Protein AF-A0A1V6HJQ2-F1 (afdb_monomer)

Nearest PDB structures (foldseek):
  6z46-assembly1_O  TM=2.467E-01  e=1.500E+00  Sulfolobus acidocaldarius
  3unb-assembly1_T  TM=3.647E-01  e=5.350E+00  Mus musculus
  4s36-assembly1_A  TM=2.175E-01  e=5.976E+00  Pseudomonas aeruginosa
  5le5-assembly1_S  TM=4.839E-01  e=7.879E+00  Homo sapiens

pLDDT: mean 70.23, std 21.66, range [32.53, 97.62]

Solvent-accessible surface area (backbone atoms only — not comparable to full-atom values): 11927 Å² total; per-residue (Å²): 111,68,55,59,55,39,30,73,72,65,36,66,72,29,43,55,58,55,58,74,67,57,83,79,64,100,49,46,35,36,41,38,33,29,76,38,22,37,35,37,40,26,42,58,41,72,73,49,95,64,54,62,63,31,29,41,30,40,34,74,89,69,53,72,50,74,38,51,62,50,88,58,78,72,74,60,90,94,53,96,66,71,72,65,28,46,29,52,75,58,92,52,29,39,37,23,34,33,87,96,52,80,69,46,74,41,81,42,57,44,75,57,67,57,35,41,34,42,36,41,95,91,45,79,47,78,46,48,66,89,75,55,81,73,81,80,70,74,76,78,88,66,78,84,76,79,80,84,73,88,79,84,85,79,82,88,80,84,86,86,82,94,74,93,75,92,84,80,59,70,68,53,53,58,54,46,63,59,50,56,60,57,61,59,63,67,74,70,67,80,132

Foldseek 3Di:
DVLVVCVVVLNPVSVVVVLVVDDFDQFKKKWWAAPFWIKIAGFKFDPDLPFDFRMWAATPVGDIDTHGQCPRDDDDPPDPDQPIKGWDDDQQKIWIDGPPDDIDIDGHGHHGIQKMWIGHPVGIDIDGVVVPDDPPDPPPPDDDDPDDDDDDDDDDDDDDDDDDDDDDPPVCVVVVVVVVVVVVVVVPDDD

Sequence (191 aa):
METLRRARANEPAALREVSGWLWLPPVPFRIVRTSEGVWTLSEVARGSSTAHLDACAWWNDGRTGFLCGDPGWRKPKDTDYVRPGRAWVEGTTAWAERAGREPVSMPLPGGDVIFDLSVSLEGVSLAIPAEGSPPVAPPPIGPPAPAPGPAPGRPGRKKDDRKKVAVGLGLAALLGSLLSRWLEGRKGAPK

Structure (mmCIF, N/CA/C/O backbone):
data_AF-A0A1V6HJQ2-F1
#
_entry.id   AF-A0A1V6HJQ2-F1
#
loop_
_atom_site.group_PDB
_atom_site.id
_atom_site.type_symbol
_atom_site.label_atom_id
_atom_site.label_alt_id
_atom_site.label_comp_id
_atom_site.label_asym_id
_atom_site.label_entity_id
_atom_site.label_seq_id
_atom_site.pdbx_PDB_ins_code
_atom_site.Cartn_x
_atom_site.Cartn_y
_atom_site.Cartn_z
_atom_site.occupancy
_atom_site.B_iso_or_equiv
_atom_site.auth_seq_id
_atom_site.auth_comp_id
_atom_site.auth_asym_id
_atom_site.auth_atom_id
_atom_site.pdbx_PDB_model_num
ATOM 1 N N . MET A 1 1 ? 0.348 -3.531 23.322 1.00 77.88 1 MET A N 1
ATOM 2 C CA . MET A 1 1 ? -0.572 -4.567 22.788 1.00 77.88 1 MET A CA 1
ATOM 3 C C . MET A 1 1 ? -1.997 -4.052 22.638 1.00 77.88 1 MET A C 1
ATOM 5 O O . MET A 1 1 ? -2.586 -4.285 21.592 1.00 77.88 1 MET A O 1
ATOM 9 N N . GLU A 1 2 ? -2.528 -3.316 23.618 1.00 93.00 2 GLU A N 1
ATOM 10 C CA . GLU A 1 2 ? -3.894 -2.775 23.551 1.00 93.00 2 GLU A CA 1
ATOM 11 C C . GLU A 1 2 ? -4.119 -1.795 22.383 1.00 93.00 2 GLU A C 1
ATOM 13 O O . GLU A 1 2 ? -5.074 -1.965 21.628 1.00 93.00 2 GLU A O 1
ATOM 18 N N . THR A 1 3 ? -3.190 -0.863 22.125 1.00 89.81 3 THR A N 1
ATOM 19 C CA . THR A 1 3 ? -3.256 0.026 20.946 1.00 89.81 3 THR A CA 1
ATOM 20 C C . THR A 1 3 ? -3.334 -0.760 19.631 1.00 89.81 3 THR A C 1
ATOM 22 O O . THR A 1 3 ? -4.160 -0.461 18.778 1.00 89.81 3 THR A O 1
ATOM 25 N N . LEU A 1 4 ? -2.542 -1.830 19.471 1.00 87.19 4 LEU A N 1
ATOM 26 C CA . LEU A 1 4 ? -2.586 -2.671 18.264 1.00 87.19 4 LEU A CA 1
ATOM 27 C C . LEU A 1 4 ? -3.932 -3.388 18.103 1.00 87.19 4 LEU A C 1
ATOM 29 O O . LEU A 1 4 ? -4.406 -3.558 16.982 1.00 87.19 4 LEU A O 1
ATOM 33 N N . ARG A 1 5 ? -4.558 -3.813 19.206 1.00 91.00 5 ARG A N 1
ATOM 34 C CA . ARG A 1 5 ? -5.889 -4.435 19.190 1.00 91.00 5 ARG A CA 1
ATOM 35 C C . ARG A 1 5 ? -6.956 -3.437 18.730 1.00 91.00 5 ARG A C 1
ATOM 37 O O . ARG A 1 5 ? -7.759 -3.773 17.864 1.00 91.00 5 ARG A O 1
ATOM 44 N N . ARG A 1 6 ? -6.915 -2.212 19.257 1.00 91.19 6 ARG A N 1
ATOM 45 C CA . ARG A 1 6 ? -7.798 -1.096 18.876 1.00 91.19 6 ARG A CA 1
ATOM 46 C C . ARG A 1 6 ? -7.600 -0.673 17.417 1.00 91.19 6 ARG A C 1
ATOM 48 O O . ARG A 1 6 ? -8.565 -0.564 16.668 1.00 91.19 6 ARG A O 1
ATOM 55 N N . ALA A 1 7 ? -6.350 -0.569 16.963 1.00 87.56 7 ALA A N 1
ATOM 56 C CA . ALA A 1 7 ? -6.023 -0.283 15.566 1.00 87.56 7 ALA A CA 1
ATOM 57 C C . ALA A 1 7 ? -6.527 -1.383 14.612 1.00 87.56 7 ALA A C 1
ATOM 59 O O . ALA A 1 7 ? -7.037 -1.089 13.534 1.00 87.56 7 ALA A O 1
ATOM 60 N N . ARG A 1 8 ? -6.459 -2.663 15.013 1.00 85.06 8 ARG A N 1
ATOM 61 C CA . ARG A 1 8 ? -7.046 -3.773 14.234 1.00 85.06 8 ARG A CA 1
ATOM 62 C C . ARG A 1 8 ? -8.558 -3.641 14.070 1.00 85.06 8 ARG A C 1
ATOM 64 O O . ARG A 1 8 ? -9.056 -3.995 13.002 1.00 85.06 8 ARG A O 1
ATOM 71 N N . ALA A 1 9 ? -9.238 -3.118 15.090 1.00 88.56 9 ALA A N 1
ATOM 72 C CA . ALA A 1 9 ? -10.660 -2.784 15.079 1.00 88.56 9 ALA A CA 1
ATOM 73 C C . ALA A 1 9 ? -10.974 -1.445 14.375 1.00 88.56 9 ALA A C 1
ATOM 75 O O . ALA A 1 9 ? -12.110 -0.990 14.427 1.00 88.56 9 ALA A O 1
ATOM 76 N N . ASN A 1 10 ? -9.989 -0.839 13.699 1.00 88.12 10 ASN A N 1
ATOM 77 C CA . ASN A 1 10 ? -10.095 0.426 12.967 1.00 88.12 10 ASN A CA 1
ATOM 78 C C . ASN A 1 10 ? -10.413 1.643 13.843 1.00 88.12 10 ASN A C 1
ATOM 80 O O . ASN A 1 10 ? -10.980 2.620 13.363 1.00 88.12 10 ASN A O 1
ATOM 84 N N . GLU A 1 11 ? -10.040 1.611 15.123 1.00 89.12 11 GLU A N 1
ATOM 85 C CA . GLU A 1 11 ? -10.252 2.763 15.991 1.00 89.12 11 GLU A CA 1
ATOM 86 C C . GLU A 1 11 ? -9.328 3.934 15.589 1.00 89.12 11 GLU A C 1
ATOM 88 O O . GLU A 1 11 ? -8.101 3.768 15.619 1.00 89.12 11 GLU A O 1
ATOM 93 N N . PRO A 1 12 ? -9.863 5.127 15.252 1.00 89.06 12 PRO A N 1
ATOM 94 C CA . PRO A 1 12 ? -9.067 6.192 14.636 1.00 89.06 12 PRO A CA 1
ATOM 95 C C . PRO A 1 12 ? -7.894 6.705 15.474 1.00 89.06 12 PRO A C 1
ATOM 97 O O . PRO A 1 12 ? -6.799 6.929 14.956 1.00 89.06 12 PRO A O 1
ATOM 100 N N . ALA A 1 13 ? -8.088 6.867 16.785 1.00 89.69 13 ALA A N 1
ATOM 101 C CA . ALA A 1 13 ? -7.024 7.307 17.689 1.00 89.69 13 ALA A CA 1
ATOM 102 C C . ALA A 1 13 ? -5.865 6.298 17.730 1.00 89.69 13 ALA A C 1
ATOM 104 O O . ALA A 1 13 ? -4.697 6.679 17.674 1.00 89.69 13 ALA A O 1
ATOM 105 N N . ALA A 1 14 ? -6.191 5.004 17.755 1.00 90.31 14 ALA A N 1
ATOM 106 C CA . ALA A 1 14 ? -5.193 3.947 17.744 1.00 90.31 14 ALA A CA 1
ATOM 107 C C . ALA A 1 14 ? -4.474 3.858 16.391 1.00 90.31 14 ALA A C 1
ATOM 109 O O . ALA A 1 14 ? -3.265 3.654 16.377 1.00 90.31 14 ALA A O 1
ATOM 110 N N . LEU A 1 15 ? -5.179 4.049 15.266 1.00 89.56 15 LEU A N 1
ATOM 111 C CA . LEU A 1 15 ? -4.573 4.105 13.928 1.00 89.56 15 LEU A CA 1
ATOM 112 C C . LEU A 1 15 ? -3.532 5.229 13.816 1.00 89.56 15 LEU A C 1
ATOM 114 O O . LEU A 1 15 ? -2.434 5.000 13.306 1.00 89.56 15 LEU A O 1
ATOM 118 N N . ARG A 1 16 ? -3.836 6.417 14.352 1.00 88.88 16 ARG A N 1
ATOM 119 C CA . ARG A 1 16 ? -2.874 7.529 14.419 1.00 88.88 16 ARG A CA 1
ATOM 120 C C . ARG A 1 16 ? -1.650 7.170 15.249 1.00 88.88 16 ARG A C 1
ATOM 122 O O . ARG A 1 16 ? -0.529 7.336 14.776 1.00 88.88 16 ARG A O 1
ATOM 129 N N . GLU A 1 17 ? -1.859 6.634 16.449 1.00 90.56 17 GLU A N 1
ATOM 130 C CA . GLU A 1 17 ? -0.766 6.246 17.344 1.00 90.56 17 GLU A CA 1
ATOM 131 C C . GLU A 1 17 ? 0.168 5.223 16.680 1.00 90.56 17 GLU A C 1
ATOM 133 O O . GLU A 1 17 ? 1.378 5.438 16.635 1.00 90.56 17 GLU A O 1
ATOM 138 N N . VAL A 1 18 ? -0.382 4.158 16.081 1.00 88.69 18 VAL A N 1
ATOM 139 C CA . VAL A 1 18 ? 0.436 3.116 15.436 1.00 88.69 18 VAL A CA 1
ATOM 140 C C . VAL A 1 18 ? 1.106 3.599 14.152 1.00 88.69 18 VAL A C 1
ATOM 142 O O . VAL A 1 18 ? 2.185 3.110 13.824 1.00 88.69 18 VAL A O 1
ATOM 145 N N . SER A 1 19 ? 0.517 4.563 13.433 1.00 85.25 19 SER A N 1
ATOM 146 C CA . SER A 1 19 ? 1.157 5.153 12.249 1.00 85.25 19 SER A CA 1
ATOM 147 C C . SER A 1 19 ? 2.465 5.866 12.604 1.00 85.25 19 SER A C 1
ATOM 149 O O . SER A 1 19 ? 3.437 5.767 11.859 1.00 85.25 19 SER A O 1
ATOM 151 N N . GLY A 1 20 ? 2.536 6.478 13.793 1.00 83.06 20 GLY A N 1
ATOM 152 C CA . GLY A 1 20 ? 3.754 7.093 14.323 1.00 83.06 20 GLY A CA 1
ATOM 153 C C . GLY A 1 20 ? 4.840 6.092 14.731 1.00 83.06 20 GLY A C 1
ATOM 154 O O . GLY A 1 20 ? 5.975 6.492 14.974 1.00 83.06 20 GLY A O 1
ATOM 155 N N . TRP A 1 21 ? 4.526 4.795 14.809 1.00 85.69 21 TRP A N 1
ATOM 156 C CA . TRP A 1 21 ? 5.504 3.745 15.123 1.00 85.69 21 TRP A CA 1
ATOM 157 C C . TRP A 1 21 ? 6.180 3.170 13.879 1.00 85.69 21 TRP A C 1
ATOM 159 O O . TRP A 1 21 ? 7.126 2.388 13.997 1.00 85.69 21 TRP A O 1
ATOM 169 N N . LEU A 1 22 ? 5.676 3.501 12.688 1.00 78.19 22 LEU A N 1
ATOM 170 C CA . LEU A 1 22 ? 6.207 2.970 11.445 1.00 78.19 22 LEU A CA 1
ATOM 171 C C . LEU A 1 22 ? 7.607 3.523 11.192 1.00 78.19 22 LEU A C 1
ATOM 173 O O . LEU A 1 22 ? 7.857 4.725 11.253 1.00 78.19 22 LEU A O 1
ATOM 177 N N . TRP A 1 23 ? 8.529 2.622 10.860 1.00 74.25 23 TRP A N 1
ATOM 178 C CA . TRP A 1 23 ? 9.801 3.026 10.286 1.00 74.25 23 TRP A CA 1
ATOM 179 C C . TRP A 1 23 ? 9.551 3.664 8.915 1.00 74.25 23 TRP A C 1
ATOM 181 O O . TRP A 1 23 ? 8.865 3.075 8.080 1.00 74.25 23 TRP A O 1
ATOM 191 N N . LEU A 1 24 ? 10.108 4.857 8.692 1.00 72.94 24 LEU A N 1
ATOM 192 C CA . LEU A 1 24 ? 9.887 5.633 7.474 1.00 72.94 24 LEU A CA 1
ATOM 193 C C . LEU A 1 24 ? 11.021 5.372 6.478 1.00 72.94 24 LEU A C 1
ATOM 195 O O . LEU A 1 24 ? 12.141 5.852 6.691 1.00 72.94 24 LEU A O 1
ATOM 199 N N . PRO A 1 25 ? 10.780 4.601 5.402 1.00 68.00 25 PRO A N 1
ATOM 200 C CA . PRO A 1 25 ? 11.782 4.435 4.368 1.00 68.00 25 PRO A CA 1
ATOM 201 C C . PRO A 1 25 ? 12.022 5.777 3.649 1.00 68.00 25 PRO A C 1
ATOM 203 O O . PRO A 1 25 ? 11.109 6.591 3.526 1.00 68.00 25 PRO A O 1
ATOM 206 N N . PRO A 1 26 ? 13.223 6.018 3.094 1.00 70.25 26 PRO A N 1
ATOM 207 C CA . PRO A 1 26 ? 13.544 7.243 2.350 1.00 70.25 26 PRO A CA 1
ATOM 208 C C . PRO A 1 26 ? 12.928 7.262 0.931 1.00 70.25 26 PRO A C 1
ATOM 210 O O . PRO A 1 26 ? 13.509 7.814 -0.013 1.00 70.25 26 PRO A O 1
ATOM 213 N N . VAL A 1 27 ? 11.788 6.597 0.746 1.00 74.62 27 VAL A N 1
ATOM 214 C CA . VAL A 1 27 ? 11.039 6.501 -0.510 1.00 74.62 27 VAL A CA 1
ATOM 215 C C . VAL A 1 27 ? 9.551 6.693 -0.242 1.00 74.62 27 VAL A C 1
ATOM 217 O O . VAL A 1 27 ? 9.073 6.223 0.791 1.00 74.62 27 VAL A O 1
ATOM 220 N N . PRO A 1 28 ? 8.819 7.340 -1.168 1.00 81.44 28 PRO A N 1
ATOM 221 C CA . PRO A 1 28 ? 7.373 7.406 -1.085 1.00 81.44 28 PRO A CA 1
ATOM 222 C C . PRO A 1 28 ? 6.754 6.009 -1.015 1.00 81.44 28 PRO A C 1
ATOM 224 O O . PRO A 1 28 ? 7.112 5.109 -1.789 1.00 81.44 28 PRO A O 1
ATOM 227 N N . PHE A 1 29 ? 5.840 5.834 -0.070 1.00 86.62 29 PHE A N 1
ATOM 228 C CA . PHE A 1 29 ? 5.128 4.584 0.143 1.00 86.62 29 PHE A CA 1
ATOM 229 C C . PHE A 1 29 ? 3.709 4.863 0.610 1.00 86.62 29 PHE A C 1
ATOM 231 O O . PHE A 1 29 ? 3.486 5.752 1.427 1.00 86.62 29 PHE A O 1
ATOM 238 N N . ARG A 1 30 ? 2.753 4.077 0.130 1.00 91.31 30 ARG A N 1
ATOM 239 C CA . ARG A 1 30 ? 1.344 4.197 0.489 1.00 91.31 30 ARG A CA 1
ATOM 240 C C . ARG A 1 30 ? 0.827 2.872 1.027 1.00 91.31 30 ARG A C 1
ATOM 242 O O . ARG A 1 30 ? 1.173 1.821 0.492 1.00 91.31 30 ARG A O 1
ATOM 249 N N . ILE A 1 31 ? 0.004 2.919 2.068 1.00 93.12 31 ILE A N 1
ATOM 250 C CA . ILE A 1 31 ? -0.716 1.772 2.632 1.00 93.12 31 ILE A CA 1
ATOM 251 C C . ILE A 1 31 ? -2.188 2.135 2.675 1.00 93.12 31 ILE A C 1
ATOM 253 O O . ILE A 1 31 ? -2.561 3.113 3.316 1.00 93.12 31 ILE A O 1
ATOM 257 N N . VAL A 1 32 ? -3.029 1.320 2.058 1.00 94.81 32 VAL A N 1
ATOM 258 C CA . VAL A 1 32 ? -4.476 1.523 2.091 1.00 94.81 32 VAL A CA 1
ATOM 259 C C . VAL A 1 32 ? -5.136 0.269 2.609 1.00 94.81 32 VAL A C 1
ATOM 261 O O . VAL A 1 32 ? -4.846 -0.842 2.159 1.00 94.81 32 VAL A O 1
ATOM 264 N N . ARG A 1 33 ? -6.045 0.458 3.561 1.00 94.56 33 ARG A N 1
ATOM 265 C CA . ARG A 1 33 ? -6.943 -0.590 4.029 1.00 94.56 33 ARG A CA 1
ATOM 266 C C . ARG A 1 33 ? -8.345 -0.292 3.539 1.00 94.56 33 ARG A C 1
ATOM 268 O O . ARG A 1 33 ? -8.842 0.817 3.727 1.00 94.56 33 ARG A O 1
ATOM 275 N N . THR A 1 34 ? -8.983 -1.301 2.974 1.00 95.50 34 THR A N 1
ATOM 276 C CA . THR A 1 34 ? -10.358 -1.256 2.494 1.00 95.50 34 THR A CA 1
ATOM 277 C C . THR A 1 34 ? -11.223 -2.290 3.215 1.00 95.50 34 THR A C 1
ATOM 279 O O . THR A 1 34 ? -10.728 -3.084 4.025 1.00 95.50 34 THR A O 1
ATOM 282 N N . SER A 1 35 ? -12.524 -2.304 2.923 1.00 94.31 35 SER A N 1
ATOM 283 C CA . SER A 1 35 ? -13.437 -3.356 3.383 1.00 94.31 35 SER A CA 1
ATOM 284 C C . SER A 1 35 ? -13.085 -4.749 2.839 1.00 94.31 35 SER A C 1
ATOM 286 O O . SER A 1 35 ? -13.452 -5.749 3.457 1.00 94.31 35 SER A O 1
ATOM 288 N N . GLU A 1 36 ? -12.335 -4.839 1.736 1.00 95.88 36 GLU A N 1
ATOM 289 C CA . GLU A 1 36 ? -11.968 -6.106 1.089 1.00 95.88 36 GLU A CA 1
ATOM 290 C C . GLU A 1 36 ? -10.536 -6.571 1.382 1.00 95.88 36 GLU A C 1
ATOM 292 O O . GLU A 1 36 ? -10.204 -7.730 1.118 1.00 95.88 36 GLU A O 1
ATOM 297 N N . GLY A 1 37 ? -9.675 -5.715 1.941 1.00 95.56 37 GLY A N 1
ATOM 298 C CA . GLY A 1 37 ? -8.302 -6.096 2.259 1.00 95.56 37 GLY A CA 1
ATOM 299 C C . GLY A 1 37 ? -7.373 -4.931 2.580 1.00 95.56 37 GLY A C 1
ATOM 300 O O . GLY A 1 37 ? -7.789 -3.856 3.007 1.00 95.56 37 GLY A O 1
ATOM 301 N N . VAL A 1 38 ? -6.076 -5.160 2.403 1.00 96.00 38 VAL A N 1
ATOM 302 C CA . VAL A 1 38 ? -5.025 -4.152 2.563 1.00 96.00 38 VAL A CA 1
ATOM 303 C C . VAL A 1 38 ? -4.036 -4.267 1.418 1.00 96.00 38 VAL A C 1
ATOM 305 O O . VAL A 1 38 ? -3.703 -5.367 0.974 1.00 96.00 38 VAL A O 1
ATOM 308 N N . TRP A 1 39 ? -3.544 -3.133 0.950 1.00 95.88 39 TRP A N 1
ATOM 309 C CA . TRP A 1 39 ? -2.492 -3.095 -0.046 1.00 95.88 39 TRP A CA 1
ATOM 310 C C . TRP A 1 39 ? -1.473 -2.012 0.251 1.00 95.88 39 TRP A C 1
ATOM 312 O O . TRP A 1 39 ? -1.714 -1.069 1.007 1.00 95.88 39 TRP A O 1
ATOM 322 N N . THR A 1 40 ? -0.306 -2.179 -0.354 1.00 93.62 40 THR A N 1
ATOM 323 C CA . THR A 1 40 ? 0.786 -1.226 -0.287 1.00 93.62 40 THR A CA 1
ATOM 324 C C . THR A 1 40 ? 1.325 -0.915 -1.668 1.00 93.62 40 THR A C 1
ATOM 326 O O . THR A 1 40 ? 1.395 -1.818 -2.499 1.00 93.62 40 THR A O 1
ATOM 329 N N . LEU A 1 41 ? 1.775 0.318 -1.881 1.00 91.81 41 LEU A N 1
ATOM 330 C CA . LEU A 1 41 ? 2.382 0.782 -3.125 1.00 91.81 41 LEU A CA 1
ATOM 331 C C . LEU A 1 41 ? 3.674 1.541 -2.821 1.00 91.81 41 LEU A C 1
ATOM 333 O O . LEU A 1 41 ? 3.688 2.420 -1.962 1.00 91.81 41 LEU A O 1
ATOM 337 N N . SER A 1 42 ? 4.740 1.249 -3.557 1.00 87.94 42 SER A N 1
ATOM 338 C CA . SER A 1 42 ? 5.933 2.089 -3.610 1.00 87.94 42 SER A CA 1
ATOM 339 C C . SER A 1 42 ? 6.028 2.741 -4.977 1.00 87.94 42 SER A C 1
ATOM 341 O O . SER A 1 42 ? 6.318 2.089 -5.974 1.00 87.94 42 SER A O 1
ATOM 343 N N . GLU A 1 43 ? 5.770 4.044 -5.015 1.00 82.38 43 GLU A N 1
ATOM 344 C CA . GLU A 1 43 ? 5.637 4.800 -6.266 1.00 82.38 43 GLU A CA 1
ATOM 345 C C . GLU A 1 43 ? 6.958 4.915 -7.032 1.00 82.38 43 GLU A C 1
ATOM 347 O O . GLU A 1 43 ? 6.964 5.064 -8.255 1.00 82.38 43 GLU A O 1
ATOM 352 N N . VAL A 1 44 ? 8.081 4.829 -6.312 1.00 75.44 44 VAL A N 1
ATOM 353 C CA . VAL A 1 44 ? 9.425 4.992 -6.864 1.00 75.44 44 VAL A CA 1
ATOM 354 C C . VAL A 1 44 ? 10.259 3.750 -6.590 1.00 75.44 44 VAL A C 1
ATOM 356 O O . VAL A 1 44 ? 10.745 3.532 -5.477 1.00 75.44 44 VAL A O 1
ATOM 359 N N . ALA A 1 45 ? 10.537 2.991 -7.645 1.00 63.81 45 ALA A N 1
ATOM 360 C CA . ALA A 1 45 ? 11.500 1.909 -7.577 1.00 63.81 45 ALA A CA 1
ATOM 361 C C . ALA A 1 45 ? 12.922 2.473 -7.673 1.00 63.81 45 ALA A C 1
ATOM 363 O O . ALA A 1 45 ? 13.406 2.833 -8.752 1.00 63.81 45 ALA A O 1
ATOM 364 N N . ARG A 1 46 ? 13.627 2.545 -6.538 1.00 57.59 46 ARG A N 1
ATOM 365 C CA . ARG A 1 46 ? 15.073 2.799 -6.551 1.00 57.59 46 ARG A CA 1
ATOM 366 C C . ARG A 1 46 ? 15.761 1.528 -7.037 1.00 57.59 46 ARG A C 1
ATOM 368 O O . ARG A 1 46 ? 15.611 0.492 -6.398 1.00 57.59 46 ARG A O 1
ATOM 375 N N . GLY A 1 47 ? 16.493 1.622 -8.151 1.00 49.84 47 GLY A N 1
ATOM 376 C CA . GLY A 1 47 ? 17.259 0.531 -8.766 1.00 49.84 47 GLY A CA 1
ATOM 377 C C . GLY A 1 47 ? 18.291 -0.079 -7.813 1.00 49.84 47 GLY A C 1
ATOM 378 O O . GLY A 1 47 ? 19.476 0.241 -7.866 1.00 49.84 47 GLY A O 1
ATOM 379 N N . SER A 1 48 ? 17.817 -0.932 -6.911 1.00 51.25 48 SER A N 1
ATOM 380 C CA . SER A 1 48 ? 18.595 -1.750 -5.993 1.00 51.25 48 SER A CA 1
ATOM 381 C C . SER A 1 48 ? 18.723 -3.151 -6.577 1.00 51.25 48 SER A C 1
ATOM 383 O O . SER A 1 48 ? 17.807 -3.655 -7.219 1.00 51.25 48 SER A O 1
ATOM 385 N N . SER A 1 49 ? 19.849 -3.812 -6.314 1.00 48.84 49 SER A N 1
ATOM 386 C CA . SER A 1 49 ? 20.085 -5.212 -6.690 1.00 48.84 49 SER A CA 1
ATOM 387 C C . SER A 1 49 ? 19.137 -6.205 -6.002 1.00 48.84 49 SER A C 1
ATOM 389 O O . SER A 1 49 ? 19.081 -7.370 -6.392 1.00 48.84 49 SER A O 1
ATOM 391 N N . THR A 1 50 ? 18.395 -5.758 -4.990 1.00 52.44 50 THR A N 1
ATOM 392 C CA . THR A 1 50 ? 17.237 -6.454 -4.428 1.00 52.44 50 THR A CA 1
ATOM 393 C C . THR A 1 50 ? 15.978 -5.832 -5.024 1.00 52.44 50 THR A C 1
ATOM 395 O O . THR A 1 50 ? 15.665 -4.685 -4.697 1.00 52.44 50 THR A O 1
ATOM 398 N N . ALA A 1 51 ? 15.282 -6.568 -5.892 1.00 54.84 51 ALA A N 1
ATOM 399 C CA . ALA A 1 51 ? 14.023 -6.133 -6.490 1.00 54.84 51 ALA A CA 1
ATOM 400 C C . ALA A 1 51 ? 13.073 -5.598 -5.404 1.00 54.84 51 ALA A C 1
ATOM 402 O O . ALA A 1 51 ? 12.727 -6.312 -4.462 1.00 54.84 51 ALA A O 1
ATOM 403 N N . HIS A 1 52 ? 12.703 -4.323 -5.508 1.00 65.81 52 HIS A N 1
ATOM 404 C CA . HIS A 1 52 ? 11.665 -3.744 -4.667 1.00 65.81 52 HIS A CA 1
ATOM 405 C C . HIS A 1 52 ? 10.307 -4.188 -5.226 1.00 65.81 52 HIS A C 1
ATOM 407 O O . HIS A 1 52 ? 10.092 -4.106 -6.436 1.00 65.81 52 HIS A O 1
ATOM 413 N N . LEU A 1 53 ? 9.396 -4.663 -4.372 1.00 79.44 53 LEU A N 1
ATOM 414 C CA . LEU A 1 53 ? 8.016 -4.915 -4.793 1.00 79.44 53 LEU A CA 1
ATOM 415 C C . LEU A 1 53 ? 7.322 -3.563 -4.985 1.00 79.44 53 LEU A C 1
ATOM 417 O O . LEU A 1 53 ? 7.295 -2.744 -4.069 1.00 79.44 53 LEU A O 1
ATOM 421 N N . ASP A 1 54 ? 6.813 -3.309 -6.186 1.00 87.00 54 ASP A N 1
ATOM 422 C CA . ASP A 1 54 ? 6.118 -2.066 -6.527 1.00 87.00 54 ASP A CA 1
ATOM 423 C C . ASP A 1 54 ? 4.760 -1.997 -5.815 1.00 87.00 54 ASP A C 1
ATOM 425 O O . ASP A 1 54 ? 4.375 -0.943 -5.314 1.00 87.00 54 ASP A O 1
ATOM 429 N N . ALA A 1 55 ? 4.067 -3.136 -5.702 1.00 90.56 55 ALA A N 1
ATOM 430 C CA . ALA A 1 55 ? 2.862 -3.260 -4.892 1.00 90.56 55 ALA A CA 1
ATOM 431 C C . ALA A 1 55 ? 2.752 -4.632 -4.217 1.00 90.56 55 ALA A C 1
ATOM 433 O O . ALA A 1 55 ? 3.217 -5.640 -4.750 1.00 90.56 55 ALA A O 1
ATOM 434 N N . CYS A 1 56 ? 2.076 -4.671 -3.073 1.00 93.31 56 CYS A N 1
ATOM 435 C CA . CYS A 1 56 ? 1.661 -5.897 -2.393 1.00 93.31 56 CYS A CA 1
ATOM 436 C C . CYS A 1 56 ? 0.196 -5.773 -1.993 1.00 93.31 56 CYS A C 1
ATOM 438 O O . CYS A 1 56 ? -0.254 -4.686 -1.636 1.00 93.31 56 CYS A O 1
ATOM 440 N N . ALA A 1 57 ? -0.535 -6.880 -2.016 1.00 96.62 57 ALA A N 1
ATOM 441 C CA . ALA A 1 57 ? -1.942 -6.915 -1.659 1.00 96.62 57 ALA A CA 1
ATOM 442 C C . ALA A 1 57 ? -2.292 -8.184 -0.877 1.00 96.62 57 ALA A C 1
ATOM 444 O O . ALA A 1 57 ? -1.794 -9.274 -1.170 1.00 96.62 57 ALA A O 1
ATOM 445 N N . TRP A 1 58 ? -3.183 -8.024 0.098 1.00 97.62 58 TRP A N 1
ATOM 446 C CA . TRP A 1 58 ? -3.747 -9.087 0.921 1.00 97.62 58 TRP A CA 1
ATOM 447 C C . TRP A 1 58 ? -5.260 -8.888 1.001 1.00 97.62 58 TRP A C 1
ATOM 449 O O . TRP A 1 58 ? -5.725 -7.875 1.524 1.00 97.62 58 TRP A O 1
ATOM 459 N N . TRP A 1 59 ? -6.021 -9.848 0.486 1.00 97.06 59 TRP A N 1
ATOM 460 C CA . TRP A 1 59 ? -7.482 -9.839 0.522 1.00 97.06 59 TRP A CA 1
ATOM 461 C C . TRP A 1 59 ? -7.991 -10.550 1.775 1.00 97.06 59 TRP A C 1
ATOM 463 O O . TRP A 1 59 ? -7.360 -11.477 2.290 1.00 97.06 59 TRP A O 1
ATOM 473 N N . ASN A 1 60 ? -9.174 -10.157 2.240 1.00 92.69 60 ASN A N 1
ATOM 474 C CA . ASN A 1 60 ? -9.827 -10.778 3.394 1.00 92.69 60 ASN A CA 1
ATOM 475 C C . ASN A 1 60 ? -10.219 -12.245 3.141 1.00 92.69 60 ASN A C 1
ATOM 477 O O . ASN A 1 60 ? -10.340 -13.015 4.091 1.00 92.69 60 ASN A O 1
ATOM 481 N N . ASP A 1 61 ? -10.369 -12.643 1.874 1.00 92.75 61 ASP A N 1
ATOM 482 C CA . ASP A 1 61 ? -10.613 -14.032 1.460 1.00 92.75 61 ASP A CA 1
ATOM 483 C C . ASP A 1 61 ? -9.351 -14.922 1.497 1.00 92.75 61 ASP A C 1
ATOM 485 O O . ASP A 1 61 ? -9.421 -16.118 1.215 1.00 92.75 61 ASP A O 1
ATOM 489 N N . GLY A 1 62 ? -8.197 -14.357 1.865 1.00 92.19 62 GLY A N 1
ATOM 490 C CA . GLY A 1 62 ? -6.925 -15.065 1.979 1.00 92.19 62 GLY A CA 1
ATOM 491 C C . GLY A 1 62 ? -6.062 -15.044 0.718 1.00 92.19 62 GLY A C 1
ATOM 492 O O . GLY A 1 62 ? -4.937 -15.550 0.765 1.00 92.19 62 GLY A O 1
ATOM 493 N N . ARG A 1 63 ? -6.521 -14.451 -0.394 1.00 95.25 63 ARG A N 1
ATOM 494 C CA . ARG A 1 63 ? -5.656 -14.212 -1.558 1.00 95.25 63 ARG A CA 1
ATOM 495 C C . ARG A 1 63 ? -4.544 -13.227 -1.211 1.00 95.25 63 ARG A C 1
ATOM 497 O O . ARG A 1 63 ? -4.710 -12.314 -0.400 1.00 95.25 63 ARG A O 1
ATOM 504 N N . THR A 1 64 ? -3.407 -13.398 -1.873 1.00 96.62 64 THR A N 1
ATOM 505 C CA . THR A 1 64 ? -2.276 -12.473 -1.815 1.00 96.62 64 THR A CA 1
ATOM 506 C C . THR A 1 64 ? -1.745 -12.217 -3.214 1.00 96.62 64 THR A C 1
ATOM 508 O O . THR A 1 64 ? -1.891 -13.043 -4.115 1.00 96.62 64 THR A O 1
ATOM 511 N N . GLY A 1 65 ? -1.146 -11.049 -3.400 1.00 92.38 65 GLY A N 1
ATOM 512 C CA . GLY A 1 65 ? -0.610 -10.620 -4.680 1.00 92.38 65 GLY A CA 1
ATOM 513 C C . GLY A 1 65 ? 0.603 -9.731 -4.479 1.00 92.38 65 GLY A C 1
ATOM 514 O O . GLY A 1 65 ? 0.707 -9.013 -3.482 1.00 92.38 65 GLY A O 1
ATOM 515 N N . PHE A 1 66 ? 1.525 -9.791 -5.429 1.00 91.31 66 PHE A N 1
ATOM 516 C CA . PHE A 1 66 ? 2.648 -8.875 -5.508 1.00 91.31 66 PHE A CA 1
ATOM 517 C C . PHE A 1 66 ? 2.844 -8.430 -6.954 1.00 91.31 66 PHE A C 1
ATOM 519 O O . PHE A 1 66 ? 2.690 -9.214 -7.891 1.00 91.31 66 PHE A O 1
ATOM 526 N N . LEU A 1 67 ? 3.210 -7.166 -7.119 1.00 87.56 67 LEU A N 1
ATOM 527 C CA . LEU A 1 67 ? 3.554 -6.563 -8.393 1.00 87.56 67 LEU A CA 1
ATOM 528 C C . LEU A 1 67 ? 5.021 -6.164 -8.353 1.00 87.56 67 LEU A C 1
ATOM 530 O O . LEU A 1 67 ? 5.479 -5.513 -7.412 1.00 87.56 67 LEU A O 1
ATOM 534 N N . CYS A 1 68 ? 5.755 -6.556 -9.386 1.00 83.81 68 CYS A N 1
ATOM 535 C CA . CYS A 1 68 ? 7.136 -6.157 -9.565 1.00 83.81 68 CYS A CA 1
ATOM 536 C C . CYS A 1 68 ? 7.403 -5.919 -11.052 1.00 83.81 68 CYS A C 1
ATOM 538 O O . CYS A 1 68 ? 7.453 -6.859 -11.844 1.00 83.81 68 CYS A O 1
ATOM 540 N N . GLY A 1 69 ? 7.581 -4.656 -11.427 1.00 76.25 69 GLY A N 1
ATOM 541 C CA . GLY A 1 69 ? 7.999 -4.246 -12.762 1.00 76.25 69 GLY A CA 1
ATOM 542 C C . GLY A 1 69 ? 9.450 -4.628 -13.070 1.00 76.25 69 GLY A C 1
ATOM 543 O O . GLY A 1 69 ? 9.830 -4.683 -14.238 1.00 76.25 69 GLY A O 1
ATOM 544 N N . ASP A 1 70 ? 10.260 -4.933 -12.046 1.00 72.31 70 ASP A N 1
ATOM 545 C CA . ASP A 1 70 ? 11.643 -5.408 -12.186 1.00 72.31 70 ASP A CA 1
ATOM 546 C C . ASP A 1 70 ? 11.885 -6.710 -11.399 1.00 72.31 70 ASP A C 1
ATOM 548 O O . ASP A 1 70 ? 12.374 -6.662 -10.269 1.00 72.31 70 ASP A O 1
ATOM 552 N N . PRO A 1 71 ? 11.583 -7.891 -11.972 1.00 59.66 71 PRO A N 1
ATOM 553 C CA . PRO A 1 71 ? 11.678 -9.180 -11.282 1.00 59.66 71 PRO A CA 1
ATOM 554 C C . PRO A 1 71 ? 13.126 -9.667 -11.036 1.00 59.66 71 PRO A C 1
ATOM 556 O O . PRO A 1 71 ? 13.386 -10.869 -11.019 1.00 59.66 71 PRO A O 1
ATOM 559 N N . GLY A 1 72 ? 14.088 -8.760 -10.841 1.00 54.38 72 GLY A N 1
ATOM 560 C CA . GLY A 1 72 ? 15.462 -9.092 -10.461 1.00 54.38 72 GLY A CA 1
ATOM 561 C C . GLY A 1 72 ? 16.398 -9.308 -11.645 1.00 54.38 72 GLY A C 1
ATOM 562 O O . GLY A 1 72 ? 17.264 -10.189 -11.600 1.00 54.38 72 GLY A O 1
ATOM 563 N N . TRP A 1 73 ? 16.257 -8.517 -12.712 1.00 50.31 73 TRP A N 1
ATOM 564 C CA . TRP A 1 73 ? 17.190 -8.613 -13.832 1.00 50.31 73 TRP A CA 1
ATOM 565 C C . TRP A 1 73 ? 18.547 -8.015 -13.451 1.00 50.31 73 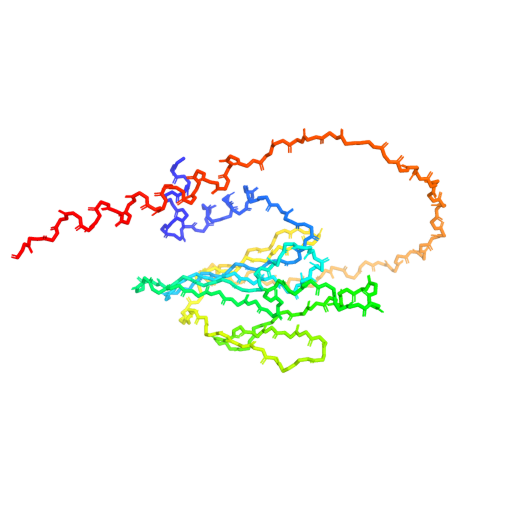TRP A C 1
ATOM 567 O O . TRP A 1 73 ? 18.683 -6.848 -13.088 1.00 50.31 73 TRP A O 1
ATOM 577 N N . ARG A 1 74 ? 19.591 -8.844 -13.552 1.00 53.53 74 ARG A N 1
ATOM 578 C CA . ARG A 1 74 ? 20.979 -8.373 -13.519 1.00 53.53 74 ARG A CA 1
ATOM 579 C C . ARG A 1 74 ? 21.209 -7.461 -14.723 1.00 53.53 74 ARG A C 1
ATOM 581 O O . ARG A 1 74 ? 20.678 -7.737 -15.797 1.00 53.53 74 ARG A O 1
ATOM 588 N N . LYS A 1 75 ? 22.014 -6.407 -14.529 1.00 52.62 75 LYS A N 1
ATOM 589 C CA . LYS A 1 75 ? 22.445 -5.467 -15.578 1.00 52.62 75 LYS A CA 1
ATOM 590 C C . LYS A 1 75 ? 22.656 -6.198 -16.918 1.00 52.62 75 LYS A C 1
ATOM 592 O O . LYS A 1 75 ? 23.479 -7.118 -16.956 1.00 52.62 75 LYS A O 1
ATOM 597 N N . PRO A 1 76 ? 21.980 -5.798 -18.009 1.00 51.47 76 PRO A N 1
ATOM 598 C CA . PRO A 1 76 ? 22.463 -6.098 -19.350 1.00 51.47 76 PRO A CA 1
ATOM 599 C C . PRO A 1 76 ? 23.926 -5.646 -19.455 1.00 51.47 76 PRO A C 1
ATOM 601 O O . PRO A 1 76 ? 24.269 -4.587 -18.915 1.00 51.47 76 PRO A O 1
ATOM 604 N N . LYS A 1 77 ? 24.791 -6.439 -20.109 1.00 47.47 77 LYS A N 1
ATOM 605 C CA . LYS A 1 77 ? 26.169 -6.011 -20.418 1.00 47.47 77 LYS A CA 1
ATOM 606 C C . LYS A 1 77 ? 26.111 -4.591 -21.004 1.00 47.47 77 LYS A C 1
ATOM 608 O O . LYS A 1 77 ? 25.265 -4.317 -21.848 1.00 47.47 77 LYS A O 1
ATOM 613 N N . ASP A 1 78 ? 26.960 -3.706 -20.488 1.00 54.12 78 ASP A N 1
ATOM 614 C CA . ASP A 1 78 ? 27.167 -2.337 -20.987 1.00 54.12 78 ASP A CA 1
ATOM 615 C C . ASP A 1 78 ? 26.068 -1.299 -20.675 1.00 54.12 78 ASP A C 1
ATOM 617 O O . ASP A 1 78 ? 26.008 -0.242 -21.301 1.00 54.12 78 ASP A O 1
ATOM 621 N N . THR A 1 79 ? 25.234 -1.529 -19.651 1.00 53.44 79 THR A N 1
ATOM 622 C CA . THR A 1 79 ? 24.359 -0.477 -19.090 1.00 53.44 79 THR A CA 1
ATOM 623 C C . THR A 1 79 ? 24.698 -0.181 -17.629 1.00 53.44 79 THR A C 1
ATOM 625 O O . THR A 1 79 ? 24.539 -1.010 -16.729 1.00 53.44 79 THR A O 1
ATOM 628 N N . ASP A 1 80 ? 25.177 1.036 -17.362 1.00 48.25 80 ASP A N 1
ATOM 629 C CA . ASP A 1 80 ? 25.603 1.434 -16.016 1.00 48.25 80 ASP A CA 1
ATOM 630 C C . ASP A 1 80 ? 24.450 1.725 -15.053 1.00 48.25 80 ASP A C 1
ATOM 632 O O . ASP A 1 80 ? 24.663 1.787 -13.838 1.00 48.25 80 ASP A O 1
ATOM 636 N N . TYR A 1 81 ? 23.226 1.820 -15.571 1.00 48.69 81 TYR A N 1
ATOM 637 C CA . TYR A 1 81 ? 22.092 2.379 -14.856 1.00 48.69 81 TYR A CA 1
ATOM 638 C C . TYR A 1 81 ? 20.813 1.570 -15.100 1.00 48.69 81 TYR A C 1
ATOM 640 O O . TYR A 1 81 ? 20.306 1.515 -16.219 1.00 48.69 81 TYR A O 1
ATOM 648 N N . VAL A 1 82 ? 20.263 0.976 -14.037 1.00 52.84 82 VAL A N 1
ATOM 649 C CA . VAL A 1 82 ? 18.862 0.536 -14.032 1.00 52.84 82 VAL A CA 1
ATOM 650 C C . VAL A 1 82 ? 18.026 1.806 -13.911 1.00 52.84 82 VAL A C 1
ATOM 652 O O . VAL A 1 82 ? 18.082 2.479 -12.880 1.00 52.84 82 VAL A O 1
ATOM 655 N N . ARG A 1 83 ? 17.314 2.186 -14.981 1.00 56.94 83 ARG A N 1
ATOM 656 C CA . ARG A 1 83 ? 16.455 3.377 -14.947 1.00 56.94 83 ARG A CA 1
ATOM 657 C C . ARG A 1 83 ? 15.373 3.193 -13.875 1.00 56.94 83 ARG A C 1
ATOM 659 O O . ARG A 1 83 ? 14.762 2.123 -13.849 1.00 56.94 83 ARG A O 1
ATOM 666 N N . PRO A 1 84 ? 15.134 4.201 -13.012 1.00 57.81 84 PRO A N 1
ATOM 667 C CA . PRO A 1 84 ? 14.086 4.151 -12.011 1.00 57.81 84 PRO A CA 1
ATOM 668 C C . PRO A 1 84 ? 12.764 3.812 -12.675 1.00 57.81 84 PRO A C 1
ATOM 670 O O . PRO A 1 84 ? 12.428 4.343 -13.734 1.00 57.81 84 PRO A O 1
ATOM 673 N N . GLY A 1 85 ? 12.048 2.897 -12.051 1.00 72.75 85 GLY A N 1
ATOM 674 C CA . GLY A 1 85 ? 10.699 2.577 -12.445 1.00 72.75 85 GLY A CA 1
ATOM 675 C C . GLY A 1 85 ? 9.670 3.321 -11.621 1.00 72.75 85 GLY A C 1
ATOM 676 O O . GLY A 1 85 ? 9.983 3.843 -10.547 1.00 72.75 85 GLY A O 1
ATOM 677 N N . ARG A 1 86 ? 8.442 3.332 -12.129 1.00 83.31 86 ARG A N 1
ATOM 678 C CA . ARG A 1 86 ? 7.290 3.975 -11.504 1.00 83.31 86 ARG A CA 1
ATOM 679 C C . ARG A 1 86 ? 6.203 2.940 -11.243 1.00 83.31 86 ARG A C 1
ATOM 681 O O . ARG A 1 86 ? 5.993 2.050 -12.069 1.00 83.31 86 ARG A O 1
ATOM 688 N N . ALA A 1 87 ? 5.492 3.110 -10.134 1.00 89.00 87 ALA A N 1
ATOM 689 C CA . ALA A 1 87 ? 4.245 2.416 -9.856 1.00 89.00 87 ALA A CA 1
ATOM 690 C C . ALA A 1 87 ? 3.135 3.423 -9.546 1.00 89.00 87 ALA A C 1
ATOM 692 O O . ALA A 1 87 ? 3.392 4.477 -8.967 1.00 89.00 87 ALA A O 1
ATOM 693 N N . TRP A 1 88 ? 1.909 3.122 -9.958 1.00 92.50 88 TRP A N 1
ATOM 694 C CA . TRP A 1 88 ? 0.743 3.968 -9.704 1.00 92.50 88 TRP A CA 1
ATOM 695 C C . TRP A 1 88 ? -0.513 3.120 -9.543 1.00 92.50 88 TRP A C 1
ATOM 697 O O . TRP A 1 88 ? -0.510 1.917 -9.800 1.00 92.50 88 TRP A O 1
ATOM 707 N N . VAL A 1 89 ? -1.590 3.759 -9.099 1.00 93.94 89 VAL A N 1
ATOM 708 C CA . VAL A 1 89 ? -2.907 3.137 -8.962 1.00 93.94 89 VAL A CA 1
ATOM 709 C C . VAL A 1 89 ? -3.876 3.832 -9.903 1.00 93.94 89 VAL A C 1
ATOM 711 O O . VAL A 1 89 ? -3.923 5.059 -9.955 1.00 93.94 89 VAL A O 1
ATOM 714 N N . GLU A 1 90 ? -4.651 3.037 -10.630 1.00 94.50 90 GLU A N 1
ATOM 715 C CA . GLU A 1 90 ? -5.769 3.485 -11.451 1.00 94.50 90 GLU A CA 1
ATOM 716 C C . GLU A 1 90 ? -7.003 2.658 -11.077 1.00 94.50 90 GLU A C 1
ATOM 718 O O . GLU A 1 90 ? -7.042 1.439 -11.267 1.00 94.50 90 GLU A O 1
ATOM 723 N N . GLY A 1 91 ? -7.994 3.311 -10.465 1.00 92.31 91 GLY A N 1
ATOM 724 C CA . GLY A 1 91 ? -9.132 2.623 -9.856 1.00 92.31 91 GLY A CA 1
ATOM 725 C C . GLY A 1 91 ? -8.67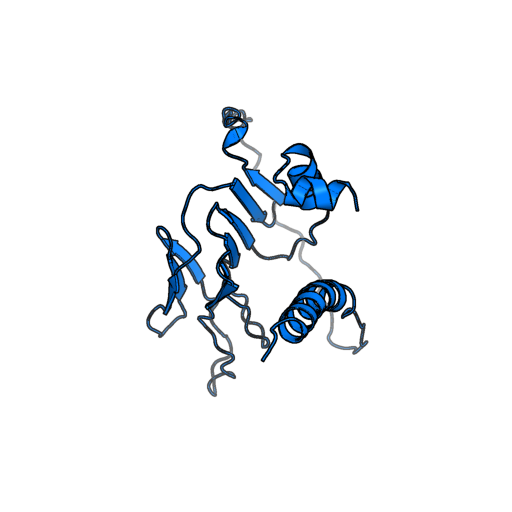6 1.598 -8.813 1.00 92.31 91 GLY A C 1
ATOM 726 O O . GLY A 1 91 ? -7.958 1.930 -7.873 1.00 92.31 91 GLY A O 1
ATOM 727 N N . THR A 1 92 ? -9.072 0.339 -8.995 1.00 93.56 92 THR A N 1
ATOM 728 C CA . THR A 1 92 ? -8.683 -0.798 -8.143 1.00 93.56 92 THR A CA 1
ATOM 729 C C . THR A 1 92 ? -7.530 -1.609 -8.736 1.00 93.56 92 THR A C 1
ATOM 731 O O . THR A 1 92 ? -7.415 -2.805 -8.474 1.00 93.56 92 THR A O 1
ATOM 734 N N . THR A 1 93 ? -6.693 -0.997 -9.574 1.00 96.81 93 THR A N 1
ATOM 735 C CA . THR A 1 93 ? -5.585 -1.677 -10.254 1.00 96.81 93 THR A CA 1
ATOM 736 C C . THR A 1 93 ? -4.273 -0.971 -9.953 1.00 96.81 93 THR A C 1
ATOM 738 O O . THR A 1 93 ? -4.148 0.237 -10.151 1.00 96.81 93 THR A O 1
ATOM 741 N N . ALA A 1 94 ? -3.282 -1.728 -9.486 1.00 94.56 94 ALA A N 1
ATOM 742 C CA . ALA A 1 94 ? -1.901 -1.275 -9.430 1.00 94.56 94 ALA A CA 1
ATOM 743 C C . ALA A 1 94 ? -1.231 -1.515 -10.779 1.00 94.56 94 ALA A C 1
ATOM 745 O O . ALA A 1 94 ? -1.371 -2.588 -11.368 1.00 94.56 94 ALA A O 1
ATOM 746 N N . TRP A 1 95 ? -0.451 -0.539 -11.214 1.00 93.56 95 TRP A N 1
ATOM 747 C CA . TRP A 1 95 ? 0.361 -0.585 -12.417 1.00 93.56 95 TRP A CA 1
ATOM 748 C C . TRP A 1 95 ? 1.819 -0.334 -12.062 1.00 93.56 95 TRP A C 1
ATOM 750 O O . TRP A 1 95 ? 2.122 0.458 -11.168 1.00 93.56 95 TRP A O 1
ATOM 760 N N . ALA A 1 96 ? 2.723 -0.994 -12.775 1.00 89.00 96 ALA A N 1
ATOM 761 C CA . ALA A 1 96 ? 4.151 -0.754 -12.683 1.00 89.00 96 ALA A CA 1
ATOM 762 C C . ALA A 1 96 ? 4.759 -0.730 -14.083 1.00 89.00 96 ALA A C 1
ATOM 764 O O . ALA A 1 96 ? 4.533 -1.633 -14.891 1.00 89.00 96 ALA A O 1
ATOM 765 N N . GLU A 1 97 ? 5.570 0.290 -14.351 1.00 85.50 97 GLU A N 1
ATOM 766 C CA . GLU A 1 97 ? 6.294 0.434 -15.609 1.00 85.50 97 GLU A CA 1
ATOM 767 C C . GLU A 1 97 ? 7.803 0.493 -15.383 1.00 85.50 97 GLU A C 1
ATOM 769 O O . GLU A 1 97 ? 8.311 0.923 -14.334 1.00 85.50 97 GLU A O 1
ATOM 774 N N . ARG A 1 98 ? 8.524 0.047 -16.411 1.00 78.38 98 ARG A N 1
ATOM 775 C CA . ARG A 1 98 ? 9.976 0.147 -16.541 1.00 78.38 98 ARG A CA 1
ATOM 776 C C . ARG A 1 98 ? 10.307 0.529 -17.976 1.00 78.38 98 ARG A C 1
ATOM 778 O O . ARG A 1 98 ? 9.633 0.109 -18.912 1.00 78.38 98 ARG A O 1
ATOM 785 N N . ALA A 1 99 ? 11.372 1.306 -18.153 1.00 74.38 99 ALA A N 1
ATOM 786 C CA . ALA A 1 99 ? 11.802 1.737 -19.477 1.00 74.38 99 ALA A CA 1
ATOM 787 C C . ALA A 1 99 ? 12.090 0.534 -20.394 1.00 74.38 99 ALA A C 1
ATOM 789 O O . ALA A 1 99 ? 12.831 -0.374 -20.018 1.00 74.38 99 ALA A O 1
ATOM 790 N N . GLY A 1 100 ? 11.530 0.559 -21.606 1.00 73.56 100 GLY A N 1
ATOM 791 C CA . GLY A 1 100 ? 11.719 -0.499 -22.602 1.00 73.56 100 GLY A CA 1
ATOM 792 C C . GLY A 1 100 ? 10.886 -1.759 -22.358 1.00 73.56 100 GLY A C 1
ATOM 793 O O . GLY A 1 100 ? 11.229 -2.811 -22.894 1.00 73.56 100 GLY A O 1
ATOM 794 N N . ARG A 1 101 ? 9.828 -1.680 -21.540 1.00 75.19 101 ARG A N 1
ATOM 795 C CA . ARG A 1 101 ? 8.885 -2.779 -21.313 1.00 75.19 101 ARG A CA 1
ATOM 796 C C . ARG A 1 101 ? 7.448 -2.290 -21.309 1.00 75.19 101 ARG A C 1
ATOM 798 O O . ARG A 1 101 ? 7.177 -1.153 -20.935 1.00 75.19 101 ARG A O 1
ATOM 805 N N . GLU A 1 102 ? 6.558 -3.208 -21.659 1.00 84.62 102 GLU A N 1
ATOM 806 C CA . GLU A 1 102 ? 5.131 -3.029 -21.436 1.00 84.62 102 GLU A CA 1
ATOM 807 C C . GLU A 1 102 ? 4.838 -2.934 -19.931 1.00 84.62 102 GLU A C 1
ATOM 809 O O . GLU A 1 102 ? 5.423 -3.697 -19.146 1.00 84.62 102 GLU A O 1
ATOM 814 N N . PRO A 1 103 ? 3.955 -2.013 -19.512 1.00 89.06 103 PRO A N 1
ATOM 815 C CA . PRO A 1 103 ? 3.474 -1.959 -18.143 1.00 89.06 103 PRO A CA 1
ATOM 816 C C . PRO A 1 103 ? 2.827 -3.279 -17.721 1.00 89.06 103 PRO A C 1
ATOM 818 O O . PRO A 1 103 ? 2.112 -3.927 -18.485 1.00 89.06 103 PRO A O 1
ATOM 821 N N . VAL A 1 104 ? 3.054 -3.657 -16.469 1.00 89.25 104 VAL A N 1
ATOM 822 C CA . VAL A 1 104 ? 2.401 -4.804 -15.831 1.00 89.25 104 VAL A CA 1
ATOM 823 C C . VAL A 1 104 ? 1.422 -4.312 -14.780 1.00 89.25 104 VAL A C 1
ATOM 825 O O . VAL A 1 104 ? 1.625 -3.254 -14.179 1.00 89.25 104 VAL A O 1
ATOM 828 N N . SER A 1 105 ? 0.368 -5.084 -14.539 1.00 94.81 105 SER A N 1
ATOM 829 C CA . SER A 1 105 ? -0.680 -4.709 -13.599 1.00 94.81 105 SER A CA 1
ATOM 830 C C . SER A 1 105 ? -1.114 -5.855 -12.701 1.00 94.81 105 SER A C 1
ATOM 832 O O . SER A 1 105 ? -0.883 -7.034 -12.978 1.00 94.81 105 SER A O 1
ATOM 834 N N . MET A 1 106 ? -1.731 -5.484 -11.586 1.00 95.69 106 MET A N 1
ATOM 835 C CA . MET A 1 106 ? -2.321 -6.405 -10.629 1.00 95.69 106 MET A CA 1
ATOM 836 C C . MET A 1 106 ? -3.565 -5.760 -10.009 1.00 95.69 106 MET A C 1
ATOM 838 O O . MET A 1 106 ? -3.518 -4.576 -9.661 1.00 95.69 106 MET A O 1
ATOM 842 N N . PRO A 1 107 ? -4.667 -6.507 -9.821 1.00 97.25 107 PRO A N 1
ATOM 843 C CA . PRO A 1 107 ? -5.805 -5.996 -9.071 1.00 97.25 107 PRO A CA 1
ATOM 844 C C . PRO A 1 107 ? -5.414 -5.724 -7.613 1.00 97.25 107 PRO A C 1
ATOM 846 O O . PRO A 1 107 ? -4.579 -6.418 -7.033 1.00 97.25 107 PRO A O 1
ATOM 849 N N . LEU A 1 108 ? -6.059 -4.736 -7.008 1.00 97.19 108 LEU A N 1
ATOM 850 C CA . LEU A 1 108 ? -5.973 -4.415 -5.589 1.00 97.19 108 LEU A CA 1
ATOM 851 C C . LEU A 1 108 ? -7.307 -4.740 -4.896 1.00 97.19 108 LEU A C 1
ATOM 853 O O . LEU A 1 108 ? -8.346 -4.757 -5.558 1.00 97.19 108 LEU A O 1
ATOM 857 N N . PRO A 1 109 ? -7.306 -4.993 -3.574 1.00 96.25 109 PRO A N 1
ATOM 858 C CA . PRO A 1 109 ? -8.527 -5.059 -2.780 1.00 96.25 109 PRO A CA 1
ATOM 859 C C . PRO A 1 109 ? -9.352 -3.782 -2.968 1.00 96.25 109 PRO A C 1
ATOM 861 O O . PRO A 1 109 ? -8.846 -2.681 -2.730 1.00 96.25 109 PRO A O 1
ATOM 864 N N . GLY A 1 110 ? -10.592 -3.936 -3.433 1.00 92.06 110 GLY A N 1
ATOM 865 C CA . GLY A 1 110 ? -11.520 -2.837 -3.669 1.00 92.06 110 GLY A CA 1
ATOM 866 C C . GLY A 1 110 ? -12.319 -2.501 -2.414 1.00 92.06 110 GLY A C 1
ATOM 867 O O . GLY A 1 110 ? -11.869 -2.742 -1.293 1.00 92.06 110 GLY A O 1
ATOM 868 N N . GLY A 1 111 ? -13.516 -1.953 -2.607 1.00 92.81 111 GLY A N 1
ATOM 869 C CA . GLY A 1 111 ? -14.434 -1.609 -1.524 1.00 92.81 111 GLY A CA 1
ATOM 870 C C . GLY A 1 111 ? -14.129 -0.278 -0.835 1.00 92.81 111 GLY A C 1
ATOM 871 O O . GLY A 1 111 ? -13.300 0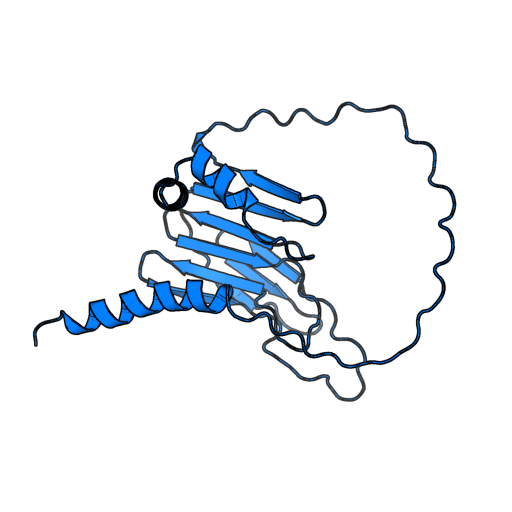.514 -1.289 1.00 92.81 111 GLY A O 1
ATOM 872 N N . ASP A 1 112 ? -14.831 -0.029 0.270 1.00 94.44 112 ASP A N 1
ATOM 873 C CA . ASP A 1 112 ? -14.766 1.240 0.991 1.00 94.44 112 ASP A CA 1
ATOM 874 C C . ASP A 1 112 ? -13.410 1.415 1.670 1.00 94.44 112 ASP A C 1
ATOM 876 O O . ASP A 1 112 ? -12.925 0.518 2.367 1.00 94.44 112 ASP A O 1
ATOM 880 N N . VAL A 1 113 ? -12.800 2.588 1.495 1.00 94.50 113 VAL A N 1
ATOM 881 C CA . VAL A 1 113 ? -11.537 2.928 2.154 1.00 94.50 113 VAL A CA 1
ATOM 882 C C . VAL A 1 113 ? -11.783 3.123 3.650 1.00 94.50 113 VAL A C 1
ATOM 884 O O . VAL A 1 113 ? -12.583 3.954 4.068 1.00 94.50 113 VAL A O 1
ATOM 887 N N . ILE A 1 114 ? -11.053 2.366 4.465 1.00 92.88 114 ILE A N 1
ATOM 888 C CA . ILE A 1 114 ? -11.059 2.464 5.928 1.00 92.88 114 ILE A CA 1
ATOM 889 C C . ILE A 1 114 ? -9.991 3.460 6.378 1.00 92.88 114 ILE A C 1
ATOM 891 O O . ILE A 1 114 ? -10.253 4.321 7.216 1.00 92.88 114 ILE A O 1
ATOM 895 N N . PHE A 1 115 ? -8.785 3.347 5.818 1.00 93.38 115 PHE A N 1
ATOM 896 C CA . PHE A 1 115 ? -7.744 4.355 5.96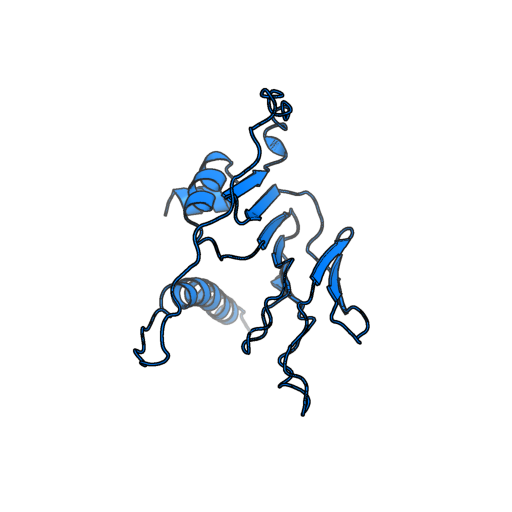7 1.00 93.38 115 PHE A CA 1
ATOM 897 C C . PHE A 1 115 ? -6.803 4.367 4.765 1.00 93.38 115 PHE A C 1
ATOM 899 O O . PHE A 1 115 ? -6.605 3.347 4.099 1.00 93.38 115 PHE A O 1
ATOM 906 N N . ASP A 1 116 ? -6.175 5.517 4.559 1.00 94.75 116 ASP A N 1
ATOM 907 C CA . ASP A 1 116 ? -5.144 5.749 3.557 1.00 94.75 116 ASP A CA 1
ATOM 908 C C . ASP A 1 116 ? -3.953 6.449 4.210 1.00 94.75 116 ASP A C 1
ATOM 910 O O . ASP A 1 116 ? -4.069 7.555 4.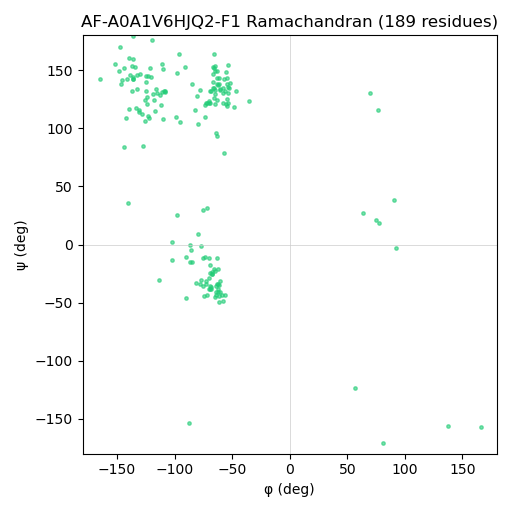738 1.00 94.75 116 ASP A O 1
ATOM 914 N N . LEU A 1 117 ? -2.818 5.764 4.227 1.00 92.44 117 LEU A N 1
ATOM 915 C CA . LEU A 1 117 ? -1.580 6.227 4.821 1.00 92.44 117 LEU A CA 1
ATOM 916 C C . LEU A 1 117 ? -0.567 6.490 3.711 1.00 92.44 117 LEU A C 1
ATOM 918 O O . LEU A 1 117 ? -0.160 5.565 3.013 1.00 92.44 117 LEU A O 1
ATOM 922 N N . SER A 1 118 ? -0.096 7.725 3.613 1.00 91.38 118 SER A N 1
ATOM 923 C CA . SER A 1 118 ? 0.989 8.122 2.720 1.00 91.38 118 SER A CA 1
ATOM 924 C C . SER A 1 118 ? 2.235 8.477 3.525 1.00 91.38 118 SER A C 1
ATOM 926 O O . SER A 1 118 ? 2.184 9.250 4.479 1.00 91.38 118 SER A O 1
ATOM 928 N N . VAL A 1 119 ? 3.369 7.918 3.127 1.00 85.69 119 VAL A N 1
ATOM 929 C CA . VAL A 1 119 ? 4.696 8.202 3.670 1.00 85.69 119 VAL A CA 1
ATOM 930 C C . VAL A 1 119 ? 5.500 8.896 2.584 1.00 85.69 119 VAL A C 1
ATOM 932 O O . VAL A 1 119 ? 5.591 8.401 1.463 1.00 85.69 119 VAL A O 1
ATOM 935 N N . SER A 1 120 ? 6.092 10.035 2.918 1.00 82.81 120 SER A N 1
ATOM 936 C CA . SER A 1 120 ? 6.947 10.818 2.028 1.00 82.81 120 SER A CA 1
ATOM 937 C C . SER A 1 120 ? 8.199 11.298 2.768 1.00 82.81 120 SER A C 1
ATOM 939 O O . SER A 1 120 ? 8.371 11.048 3.961 1.00 82.81 120 SER A O 1
ATOM 941 N N . LEU A 1 121 ? 9.074 12.022 2.064 1.00 75.19 121 LEU A N 1
ATOM 942 C CA . LEU A 1 121 ? 10.225 12.683 2.689 1.00 75.19 121 LEU A CA 1
ATOM 943 C C . LEU A 1 121 ? 9.817 13.799 3.666 1.00 75.19 121 LEU A C 1
ATOM 945 O O . LEU A 1 121 ? 10.608 14.152 4.535 1.00 75.19 121 LEU A O 1
ATOM 949 N N . GLU A 1 122 ? 8.604 14.338 3.530 1.00 79.75 122 GLU A N 1
ATOM 950 C CA . GLU A 1 122 ? 8.066 15.406 4.382 1.00 79.75 122 GLU A CA 1
ATOM 951 C C . GLU A 1 122 ? 7.400 14.856 5.652 1.00 79.75 122 GLU A C 1
ATOM 953 O O . GLU A 1 122 ? 7.188 15.595 6.611 1.00 79.75 122 GLU A O 1
ATOM 958 N N . GLY A 1 123 ? 7.108 13.550 5.689 1.00 79.69 123 GLY A N 1
ATOM 959 C CA . GLY A 1 123 ? 6.526 12.878 6.844 1.00 79.69 123 GLY A CA 1
ATOM 960 C C . GLY A 1 123 ? 5.418 11.894 6.482 1.00 79.69 123 GLY A C 1
ATOM 961 O O . GLY A 1 123 ? 5.360 11.357 5.373 1.00 79.69 123 GLY A O 1
ATOM 962 N N . VAL A 1 124 ? 4.546 11.645 7.458 1.00 85.38 124 VAL A N 1
ATOM 963 C CA . VAL A 1 124 ? 3.428 10.699 7.373 1.00 85.38 124 VAL A CA 1
ATOM 964 C C . VAL A 1 124 ? 2.112 11.464 7.323 1.00 85.38 124 VAL A C 1
ATOM 966 O O . VAL A 1 124 ? 1.869 12.333 8.158 1.00 85.38 124 VAL A O 1
ATOM 969 N N . SER A 1 125 ? 1.247 11.103 6.381 1.00 89.50 125 SER A N 1
ATOM 970 C CA . SER A 1 125 ? -0.131 11.577 6.280 1.00 89.50 125 SER A CA 1
ATOM 971 C C . SER A 1 125 ? -1.083 10.392 6.405 1.00 89.50 125 SER A C 1
ATOM 973 O O . SER A 1 125 ? -0.901 9.385 5.726 1.00 89.50 125 SER A O 1
ATOM 975 N N . LEU A 1 126 ? -2.083 10.499 7.280 1.00 91.12 126 LEU A N 1
ATOM 976 C CA . LEU A 1 126 ? -3.106 9.477 7.497 1.00 91.12 126 LEU A CA 1
ATOM 977 C C . LEU A 1 126 ? -4.490 10.094 7.287 1.00 91.12 126 LEU A C 1
ATOM 979 O O . LEU A 1 126 ? -4.870 11.017 8.007 1.00 91.12 126 LEU A O 1
ATOM 983 N N . ALA A 1 127 ? -5.253 9.545 6.347 1.00 92.62 127 ALA A N 1
ATOM 984 C CA . ALA A 1 127 ? -6.647 9.889 6.105 1.00 92.62 127 ALA A CA 1
ATOM 985 C C . ALA A 1 127 ? -7.573 8.752 6.566 1.00 92.62 127 ALA A C 1
ATOM 987 O O . ALA A 1 127 ? -7.364 7.589 6.219 1.00 92.62 127 ALA A O 1
ATOM 988 N N . ILE A 1 128 ? -8.610 9.097 7.335 1.00 91.25 128 ILE A N 1
ATOM 989 C CA . ILE A 1 128 ? -9.645 8.176 7.828 1.00 91.25 128 ILE A CA 1
ATOM 990 C C . ILE A 1 128 ? -11.007 8.748 7.399 1.00 91.25 128 ILE A C 1
ATOM 992 O O . ILE A 1 128 ? -11.437 9.753 7.966 1.00 91.25 128 ILE A O 1
ATOM 996 N N . PRO A 1 129 ? -11.699 8.162 6.401 1.00 85.19 129 PRO A N 1
ATOM 997 C CA . PRO A 1 129 ? -12.887 8.782 5.797 1.00 85.19 129 PRO A CA 1
ATOM 998 C C . PRO A 1 129 ? -14.057 9.040 6.760 1.00 85.19 129 PRO A C 1
ATOM 1000 O O . PRO A 1 129 ? -14.784 10.016 6.594 1.00 85.19 129 PRO A O 1
ATOM 1003 N N . ALA A 1 130 ? -14.224 8.205 7.790 1.00 72.81 130 ALA A N 1
ATOM 1004 C CA . ALA A 1 130 ? -15.337 8.296 8.739 1.00 72.81 130 ALA A CA 1
ATOM 1005 C C . ALA A 1 130 ? -15.243 9.468 9.738 1.00 72.81 130 ALA A C 1
ATOM 1007 O O . ALA A 1 130 ? -16.216 9.744 10.434 1.00 72.81 130 ALA A O 1
ATOM 1008 N N . GLU A 1 131 ? -14.107 10.165 9.830 1.00 66.31 131 GLU A N 1
ATOM 1009 C CA . GLU A 1 131 ? -13.945 11.288 10.769 1.00 66.31 131 GLU A CA 1
ATOM 1010 C C . GLU A 1 131 ? -14.410 12.637 10.211 1.00 66.31 131 GLU A C 1
ATOM 1012 O O . GLU A 1 131 ? -14.365 13.642 10.918 1.00 66.31 131 GLU A O 1
ATOM 1017 N N . GLY A 1 132 ? -14.891 12.664 8.965 1.00 49.25 132 GLY A N 1
ATOM 1018 C CA . GLY A 1 132 ? -15.065 13.906 8.228 1.00 49.25 132 GLY A CA 1
ATOM 1019 C C . GLY A 1 132 ? -13.697 14.486 7.880 1.00 49.25 132 GLY A C 1
ATOM 1020 O O . GLY A 1 132 ? -12.796 14.587 8.711 1.00 49.25 132 GLY A O 1
ATOM 1021 N N . SER A 1 133 ? -13.495 14.853 6.620 1.00 42.06 133 SER A N 1
ATOM 1022 C CA . SER A 1 133 ? -12.296 15.599 6.251 1.00 42.06 133 SER A CA 1
ATOM 1023 C C . SER A 1 133 ? -12.261 16.895 7.074 1.00 42.06 133 SER A C 1
ATOM 1025 O O . SER A 1 133 ? -13.205 17.682 6.956 1.00 42.06 133 SER A O 1
ATOM 1027 N N . PRO A 1 134 ? -11.222 17.183 7.885 1.00 44.62 134 PRO A N 1
ATOM 1028 C CA . PRO A 1 134 ? -11.008 18.565 8.276 1.00 44.62 134 PRO A CA 1
ATOM 1029 C C . PRO A 1 134 ? -10.824 19.357 6.973 1.00 44.62 134 PRO A C 1
ATOM 1031 O O . PRO A 1 134 ? -10.131 18.868 6.071 1.00 44.62 134 PRO A O 1
ATOM 1034 N N . PRO A 1 135 ? -11.461 20.531 6.807 1.00 40.66 135 PRO A N 1
ATOM 1035 C CA . PRO A 1 135 ? -11.217 21.348 5.633 1.00 40.66 135 PRO A CA 1
ATOM 1036 C C . PRO A 1 135 ? -9.713 21.610 5.567 1.00 40.66 135 PRO A C 1
ATOM 1038 O O . PRO A 1 135 ? -9.126 22.143 6.510 1.00 40.66 135 PRO A O 1
ATOM 1041 N N . VAL A 1 136 ? -9.081 21.190 4.470 1.00 44.94 136 VAL A N 1
ATOM 1042 C CA . VAL A 1 136 ? -7.711 21.591 4.161 1.00 44.94 136 VAL A CA 1
ATOM 1043 C C . VAL A 1 136 ? -7.773 23.096 3.940 1.00 44.94 136 VAL A C 1
ATOM 1045 O O . VAL A 1 136 ? -8.151 23.562 2.867 1.00 44.94 136 VAL A O 1
ATOM 1048 N N . ALA A 1 137 ? -7.473 23.869 4.982 1.00 43.22 137 ALA A N 1
ATOM 1049 C CA . ALA A 1 137 ? -7.181 25.275 4.801 1.00 43.22 137 ALA A CA 1
ATOM 1050 C C . ALA A 1 137 ? -5.916 25.340 3.930 1.00 43.22 137 ALA A C 1
ATOM 1052 O O . ALA A 1 137 ? -4.914 24.709 4.288 1.00 43.22 137 ALA A O 1
ATOM 1053 N N . PRO A 1 138 ? -5.938 26.039 2.780 1.00 41.69 138 PRO A N 1
ATOM 1054 C CA . PRO A 1 138 ? -4.711 26.290 2.044 1.00 41.69 138 PRO A CA 1
ATOM 1055 C C . PRO A 1 138 ? -3.711 26.965 2.997 1.00 41.69 138 PRO A C 1
ATOM 1057 O O . PRO A 1 138 ? -4.131 27.752 3.855 1.00 41.69 138 PRO A O 1
ATOM 1060 N N . PRO A 1 139 ? -2.407 26.653 2.897 1.00 46.62 139 PRO A N 1
ATOM 1061 C CA . PRO A 1 139 ? -1.415 27.314 3.730 1.00 46.62 139 PRO A CA 1
ATOM 1062 C C . PRO A 1 139 ? -1.557 28.832 3.540 1.00 46.62 139 PRO A C 1
ATOM 1064 O O . PRO A 1 139 ? -1.782 29.276 2.408 1.00 46.62 139 PRO A O 1
ATOM 1067 N N . PRO A 1 140 ? -1.469 29.645 4.610 1.00 46.25 140 PRO A N 1
ATOM 1068 C CA . PRO A 1 140 ? -1.471 31.089 4.452 1.00 46.25 140 PRO A CA 1
ATOM 1069 C C . PRO A 1 140 ? -0.365 31.459 3.464 1.00 46.25 140 PRO A C 1
ATOM 1071 O O . PRO A 1 140 ? 0.767 30.987 3.593 1.00 46.25 140 PRO A O 1
ATOM 1074 N N . ILE A 1 141 ? -0.707 32.270 2.460 1.00 43.38 141 ILE A N 1
ATOM 1075 C CA . ILE A 1 141 ? 0.266 32.837 1.528 1.00 43.38 141 ILE A CA 1
ATOM 1076 C C . ILE A 1 141 ? 1.185 33.726 2.367 1.00 43.38 141 ILE A C 1
ATOM 1078 O O . ILE A 1 141 ? 0.867 34.876 2.668 1.00 43.38 141 ILE A O 1
ATOM 1082 N N . GLY A 1 142 ? 2.295 33.151 2.822 1.00 43.47 142 GLY A N 1
ATOM 1083 C CA . GLY A 1 142 ? 3.380 33.900 3.426 1.00 43.47 142 GLY A CA 1
ATOM 1084 C C . GLY A 1 142 ? 4.006 34.825 2.379 1.00 43.47 142 GLY A C 1
ATOM 1085 O O . GLY A 1 142 ? 3.933 34.536 1.179 1.00 43.47 142 GLY A O 1
ATOM 1086 N N . PRO A 1 143 ? 4.615 35.944 2.800 1.00 51.62 143 PRO A N 1
ATOM 1087 C CA . PRO A 1 143 ? 5.353 36.805 1.886 1.00 51.62 143 PRO A CA 1
ATOM 1088 C C . PRO A 1 143 ? 6.433 35.993 1.148 1.00 51.62 143 PRO A C 1
ATOM 1090 O O . PRO A 1 143 ? 6.953 35.023 1.708 1.00 51.62 143 PRO A O 1
ATOM 1093 N N . PRO A 1 144 ? 6.767 36.358 -0.103 1.00 42.53 144 PRO A N 1
ATOM 1094 C CA . PRO A 1 144 ? 7.705 35.600 -0.920 1.00 42.53 144 PRO A CA 1
ATOM 1095 C C . PRO A 1 144 ? 9.027 35.409 -0.173 1.00 42.53 144 PRO A C 1
ATOM 1097 O O . PRO A 1 144 ? 9.641 36.371 0.290 1.00 42.53 144 PRO A O 1
ATOM 1100 N N . ALA A 1 145 ? 9.446 34.150 -0.043 1.00 47.66 145 ALA A N 1
ATOM 1101 C CA . ALA A 1 145 ? 10.723 33.820 0.564 1.00 47.66 145 ALA A CA 1
ATOM 1102 C C . ALA A 1 145 ? 11.867 34.425 -0.275 1.00 47.66 145 ALA A C 1
ATOM 1104 O O . ALA A 1 145 ? 11.820 34.354 -1.509 1.00 47.66 145 ALA A O 1
ATOM 1105 N N . PRO A 1 146 ? 12.899 35.013 0.354 1.00 47.69 146 PRO A N 1
ATOM 1106 C CA . PRO A 1 146 ? 14.082 35.464 -0.365 1.00 47.69 146 PRO A CA 1
ATOM 1107 C C . PRO A 1 146 ? 14.776 34.275 -1.041 1.00 47.69 146 PRO A C 1
ATOM 1109 O O . PRO A 1 146 ? 14.807 33.166 -0.505 1.00 47.69 146 PRO A O 1
ATOM 1112 N N . ALA A 1 147 ? 15.318 34.517 -2.237 1.00 41.09 147 ALA A N 1
ATOM 1113 C CA . ALA A 1 147 ? 15.963 33.497 -3.054 1.00 41.09 147 ALA A CA 1
ATOM 1114 C C . ALA A 1 147 ? 17.070 32.758 -2.272 1.00 41.09 147 ALA A C 1
ATOM 1116 O O . ALA A 1 147 ? 17.877 33.409 -1.599 1.00 41.09 147 ALA A O 1
ATOM 1117 N N . PRO A 1 148 ? 17.149 31.417 -2.357 1.00 43.22 148 PRO A N 1
ATOM 1118 C CA . PRO A 1 148 ? 18.210 30.673 -1.697 1.00 43.22 148 PRO A CA 1
ATOM 1119 C C . PRO A 1 148 ? 19.565 31.016 -2.330 1.00 43.22 148 PRO A C 1
ATOM 1121 O O . PRO A 1 148 ? 19.750 30.913 -3.543 1.00 43.22 148 PRO A O 1
ATOM 1124 N N . GLY A 1 149 ? 20.516 31.431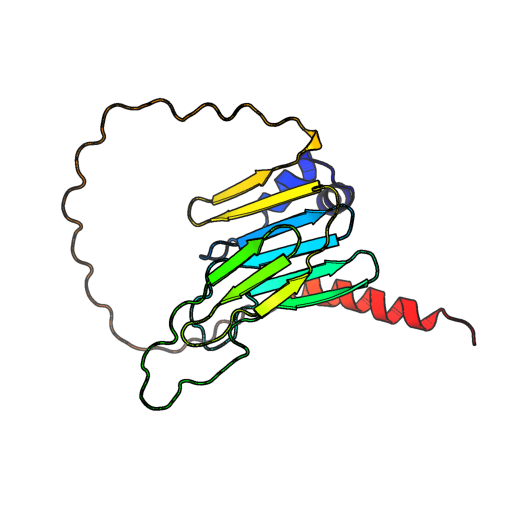 -1.491 1.00 39.84 149 GLY A N 1
ATOM 1125 C CA . GLY A 1 149 ? 21.913 31.606 -1.881 1.00 39.84 149 GLY A CA 1
ATOM 1126 C C . GLY A 1 149 ? 22.583 30.274 -2.257 1.00 39.84 149 GLY A C 1
ATOM 1127 O O . GLY A 1 149 ? 22.062 29.201 -1.938 1.00 39.84 149 GLY A O 1
ATOM 1128 N N . PRO A 1 150 ? 23.743 30.311 -2.937 1.00 41.19 150 PRO A N 1
ATOM 1129 C CA . PRO A 1 150 ? 24.418 29.106 -3.402 1.00 41.19 150 PRO A CA 1
ATOM 1130 C C . PRO A 1 150 ? 24.889 28.240 -2.225 1.00 41.19 150 PRO A C 1
ATOM 1132 O O . PRO A 1 150 ? 25.489 28.727 -1.266 1.00 41.19 150 PRO A O 1
ATOM 1135 N N . ALA A 1 151 ? 24.614 26.937 -2.308 1.00 41.50 151 ALA A N 1
ATOM 1136 C CA . ALA A 1 151 ? 24.978 25.965 -1.284 1.00 41.50 151 ALA A CA 1
ATOM 1137 C C . ALA A 1 151 ? 26.513 25.787 -1.177 1.00 41.50 151 ALA A C 1
ATOM 1139 O O . ALA A 1 151 ? 27.186 25.706 -2.209 1.00 41.50 151 ALA A O 1
ATOM 1140 N N . PRO A 1 152 ? 27.088 25.654 0.036 1.00 36.53 152 PRO A N 1
ATOM 1141 C CA . PRO A 1 152 ? 28.507 25.348 0.210 1.00 36.53 152 PRO A CA 1
ATOM 1142 C C . PRO A 1 152 ? 28.858 23.947 -0.313 1.00 36.53 152 PRO A C 1
ATOM 1144 O O . PRO A 1 152 ? 28.166 22.967 -0.029 1.00 36.53 152 PRO A O 1
ATOM 1147 N N . GLY A 1 153 ? 29.963 23.847 -1.058 1.00 35.38 153 GLY A N 1
ATOM 1148 C CA . GLY A 1 153 ? 30.461 22.601 -1.641 1.00 35.38 153 GLY A CA 1
ATOM 1149 C C . GLY A 1 153 ? 30.798 21.534 -0.593 1.00 35.38 153 GLY A C 1
ATOM 1150 O O . GLY A 1 153 ? 31.468 21.796 0.405 1.00 35.38 153 GLY A O 1
ATOM 1151 N N . ARG A 1 154 ? 30.347 20.298 -0.831 1.00 33.38 154 ARG A N 1
ATOM 1152 C CA . ARG A 1 154 ? 30.623 19.144 0.035 1.00 33.38 154 ARG A CA 1
ATOM 1153 C C . ARG A 1 154 ? 32.025 18.581 -0.259 1.00 33.38 154 ARG A C 1
ATOM 1155 O O . ARG A 1 154 ? 32.287 18.245 -1.414 1.00 33.38 154 ARG A O 1
ATOM 1162 N N . PRO A 1 155 ? 32.905 18.392 0.743 1.00 33.59 155 PRO A N 1
ATOM 1163 C CA . PRO A 1 155 ? 34.170 17.697 0.536 1.00 33.59 155 PRO A CA 1
ATOM 1164 C C . PRO A 1 155 ? 33.916 16.223 0.201 1.00 33.59 155 PRO A C 1
ATOM 1166 O O . PRO A 1 155 ? 33.107 15.553 0.853 1.00 33.59 155 PRO A O 1
ATOM 1169 N N . GLY A 1 156 ? 34.618 15.715 -0.813 1.00 40.56 156 GLY A N 1
ATOM 1170 C CA . GLY A 1 156 ? 34.572 14.310 -1.210 1.00 40.56 156 GLY A CA 1
ATOM 1171 C C . GLY A 1 156 ? 35.054 13.391 -0.087 1.00 40.56 156 GLY A C 1
ATOM 1172 O O . GLY A 1 156 ? 36.047 13.678 0.581 1.00 40.56 156 GLY A O 1
ATOM 1173 N N . ARG A 1 157 ? 34.362 12.264 0.123 1.00 34.59 157 ARG A N 1
ATOM 1174 C CA . ARG A 1 157 ? 34.773 11.253 1.105 1.00 34.59 157 ARG A CA 1
ATOM 1175 C C . ARG A 1 157 ? 35.084 9.923 0.424 1.00 34.59 157 ARG A C 1
ATOM 1177 O O . ARG A 1 157 ? 34.265 9.381 -0.312 1.00 34.59 157 ARG A O 1
ATOM 1184 N N . LYS A 1 158 ? 36.312 9.469 0.691 1.00 32.81 158 LYS A N 1
ATOM 1185 C CA . LYS A 1 158 ? 36.987 8.255 0.221 1.00 32.81 158 LYS A CA 1
ATOM 1186 C C . LYS A 1 158 ? 36.205 6.963 0.477 1.00 32.81 158 LYS A C 1
ATOM 1188 O O . LYS A 1 158 ? 35.424 6.853 1.419 1.00 32.81 158 LYS A O 1
ATOM 1193 N N . LYS A 1 159 ? 36.525 6.003 -0.387 1.00 36.22 159 LYS A N 1
ATOM 1194 C CA . LYS A 1 159 ? 36.130 4.597 -0.414 1.00 36.22 159 LYS A CA 1
ATOM 1195 C C . LYS A 1 159 ? 36.704 3.802 0.775 1.00 36.22 159 LYS A C 1
ATOM 1197 O O . LYS A 1 159 ? 37.795 4.114 1.241 1.00 36.22 159 LYS A O 1
ATOM 1202 N N . ASP A 1 160 ? 35.953 2.754 1.121 1.00 42.97 160 ASP A N 1
ATOM 1203 C CA . ASP A 1 160 ? 36.240 1.588 1.973 1.00 42.97 160 ASP A CA 1
ATOM 1204 C C . ASP A 1 160 ? 36.238 1.793 3.504 1.00 42.97 160 ASP A C 1
ATOM 1206 O O . ASP A 1 160 ? 37.061 2.502 4.064 1.00 42.97 160 ASP A O 1
ATOM 1210 N N . ASP A 1 161 ? 35.298 1.136 4.204 1.00 32.53 161 ASP A N 1
ATOM 1211 C CA . ASP A 1 161 ? 35.611 -0.180 4.774 1.00 32.53 161 ASP A CA 1
ATOM 1212 C C . ASP A 1 161 ? 34.361 -0.962 5.223 1.00 32.53 161 ASP A C 1
ATOM 1214 O O . ASP A 1 161 ? 33.385 -0.414 5.743 1.00 32.53 161 ASP A O 1
ATOM 1218 N N . ARG A 1 162 ? 34.390 -2.280 5.007 1.00 45.25 162 ARG A N 1
ATOM 1219 C CA . ARG A 1 162 ? 33.323 -3.222 5.377 1.00 45.25 162 ARG A CA 1
ATOM 1220 C C . ARG A 1 162 ? 33.159 -3.278 6.896 1.00 45.25 162 ARG A C 1
ATOM 1222 O O . ARG A 1 162 ? 34.035 -3.786 7.588 1.00 45.25 162 ARG A O 1
ATOM 1229 N N . LYS A 1 163 ? 31.966 -2.959 7.400 1.00 33.50 163 LYS A N 1
ATOM 1230 C CA . LYS A 1 163 ? 31.459 -3.552 8.647 1.00 33.50 163 LYS A CA 1
ATOM 1231 C C . LYS A 1 163 ? 30.038 -4.061 8.449 1.00 33.50 163 LYS A C 1
ATOM 1233 O O . LYS A 1 163 ? 29.110 -3.302 8.196 1.00 33.50 163 LYS A O 1
ATOM 1238 N N . LYS A 1 164 ? 29.909 -5.386 8.548 1.00 45.56 164 LYS A N 1
ATOM 1239 C CA . LYS A 1 164 ? 28.648 -6.113 8.696 1.00 45.56 164 LYS A CA 1
ATOM 1240 C C . LYS A 1 164 ? 27.910 -5.535 9.906 1.00 45.56 164 LYS A C 1
ATOM 1242 O O . LYS A 1 164 ? 28.433 -5.614 11.013 1.00 45.56 164 LYS A O 1
ATOM 1247 N N . VAL A 1 165 ? 26.713 -4.994 9.703 1.00 38.16 165 VAL A N 1
ATOM 1248 C CA . VAL A 1 165 ? 25.778 -4.699 10.795 1.00 38.16 165 VAL A CA 1
ATOM 1249 C C . VAL A 1 165 ? 24.489 -5.445 10.496 1.00 38.16 165 VAL A C 1
ATOM 1251 O O . VAL A 1 165 ? 23.802 -5.184 9.513 1.00 38.16 165 VAL A O 1
ATOM 1254 N N . ALA A 1 166 ? 24.238 -6.4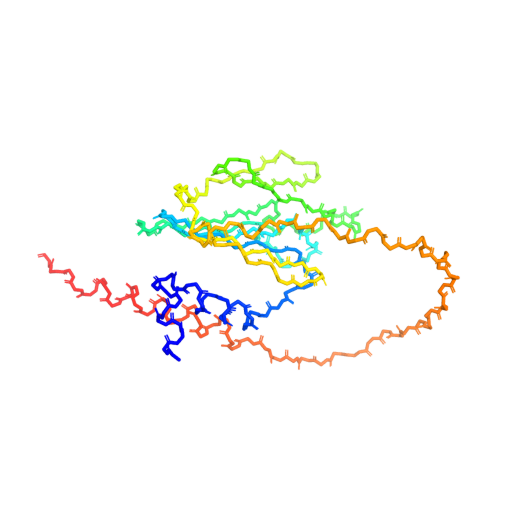50 11.326 1.00 48.72 166 ALA A N 1
ATOM 1255 C CA . ALA A 1 166 ? 23.038 -7.257 11.327 1.00 48.72 166 ALA A CA 1
ATOM 1256 C C . ALA A 1 166 ? 21.852 -6.418 11.815 1.00 48.72 166 ALA A C 1
ATOM 1258 O O . ALA A 1 166 ? 21.875 -5.943 12.945 1.00 48.72 166 ALA A O 1
ATOM 1259 N N . VAL A 1 167 ? 20.808 -6.278 10.997 1.00 39.03 167 VAL A N 1
ATOM 1260 C CA . VAL A 1 167 ? 19.479 -5.836 11.447 1.00 39.03 167 VAL A CA 1
ATOM 1261 C C . VAL A 1 167 ? 18.435 -6.598 10.629 1.00 39.03 167 VAL A C 1
ATOM 1263 O O . VAL A 1 167 ? 17.976 -6.149 9.587 1.00 39.03 167 VAL A O 1
ATOM 1266 N N . GLY A 1 168 ? 18.121 -7.812 11.081 1.00 43.62 168 GLY A N 1
ATOM 1267 C CA . GLY A 1 168 ? 17.194 -8.743 10.426 1.00 43.62 168 GLY A CA 1
ATOM 1268 C C . GLY A 1 168 ? 16.311 -9.488 11.426 1.00 43.62 168 GLY A C 1
ATOM 1269 O O . GLY A 1 168 ? 16.048 -10.668 11.242 1.00 43.62 168 GLY A O 1
ATOM 1270 N N . LEU A 1 169 ? 15.904 -8.828 12.516 1.00 43.69 169 LEU A N 1
ATOM 1271 C CA . LEU A 1 169 ? 15.120 -9.453 13.594 1.00 43.69 169 LEU A CA 1
ATOM 1272 C C . LEU A 1 169 ? 13.686 -8.906 13.716 1.00 43.69 169 LEU A C 1
ATOM 1274 O O . LEU A 1 169 ? 12.780 -9.666 14.041 1.00 43.69 169 LEU A O 1
ATOM 1278 N N . GLY A 1 170 ? 13.436 -7.635 13.381 1.00 39.03 170 GLY A N 1
ATOM 1279 C CA . GLY A 1 170 ? 12.106 -7.025 13.547 1.00 39.03 170 GLY A CA 1
ATOM 1280 C C . GLY A 1 170 ? 11.064 -7.483 12.51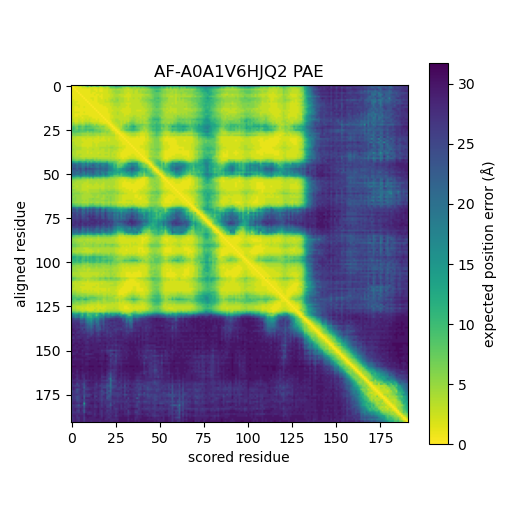9 1.00 39.03 170 GLY A C 1
ATOM 1281 O O . GLY A 1 170 ? 9.942 -7.831 12.879 1.00 39.03 170 GLY A O 1
ATOM 1282 N N . LEU A 1 171 ? 11.443 -7.549 11.238 1.00 45.53 171 LEU A N 1
ATOM 1283 C CA . LEU A 1 171 ? 10.526 -7.935 10.156 1.00 45.53 171 LEU A CA 1
ATOM 1284 C C . LEU A 1 171 ? 10.200 -9.441 10.176 1.00 45.53 171 LEU A C 1
ATOM 1286 O O . LEU A 1 171 ? 9.077 -9.847 9.887 1.00 45.53 171 LEU A O 1
ATOM 1290 N N . ALA A 1 172 ? 11.172 -10.266 10.579 1.00 50.34 172 ALA A N 1
ATOM 1291 C CA . ALA A 1 172 ? 11.015 -11.714 10.690 1.00 50.34 172 ALA A CA 1
ATOM 1292 C C . ALA A 1 172 ? 10.075 -12.114 11.840 1.00 50.34 172 ALA A C 1
ATOM 1294 O O . ALA A 1 172 ? 9.297 -13.052 11.688 1.00 50.34 172 ALA A O 1
ATOM 1295 N N . ALA A 1 173 ? 10.081 -11.383 12.961 1.00 50.41 173 ALA A N 1
ATOM 1296 C CA . ALA A 1 173 ? 9.168 -11.643 14.075 1.00 50.41 173 ALA A CA 1
ATOM 1297 C C . ALA A 1 173 ? 7.704 -11.319 13.718 1.00 50.41 173 ALA A C 1
ATOM 1299 O O . ALA A 1 173 ? 6.789 -12.054 14.099 1.00 50.41 173 ALA A O 1
ATOM 1300 N N . LEU A 1 174 ? 7.476 -10.261 12.931 1.00 49.31 174 LEU A N 1
ATOM 1301 C CA . LEU A 1 174 ? 6.131 -9.866 12.510 1.00 49.31 174 LEU A CA 1
ATOM 1302 C C . LEU A 1 174 ? 5.554 -10.845 11.472 1.00 49.31 174 LEU A C 1
ATOM 1304 O O . LEU A 1 174 ? 4.415 -11.290 11.624 1.00 49.31 174 LEU A O 1
ATOM 1308 N N . LEU A 1 175 ? 6.369 -11.262 10.494 1.00 55.75 175 LEU A N 1
ATOM 1309 C CA . LEU A 1 175 ? 6.005 -12.283 9.501 1.00 55.75 175 LEU A CA 1
ATOM 1310 C C . LEU A 1 175 ? 5.857 -13.683 10.121 1.00 55.75 175 LEU A C 1
ATOM 1312 O O . LEU A 1 175 ? 4.929 -14.413 9.777 1.00 55.75 175 LEU A O 1
ATOM 1316 N N . GLY A 1 176 ? 6.710 -14.040 11.085 1.00 49.75 176 GLY A N 1
ATOM 1317 C CA . GLY A 1 176 ? 6.639 -15.314 11.805 1.00 49.75 176 GLY A CA 1
ATOM 1318 C C . GLY A 1 176 ? 5.363 -15.459 12.637 1.00 49.75 176 GLY A C 1
ATOM 1319 O O . GLY A 1 176 ? 4.726 -16.509 12.603 1.00 49.75 176 GLY A O 1
ATOM 1320 N N . SER A 1 177 ? 4.920 -14.392 13.314 1.00 47.41 177 SER A N 1
ATOM 1321 C CA . SER A 1 177 ? 3.669 -14.432 14.092 1.00 47.41 177 SER A CA 1
ATOM 1322 C C . SER A 1 177 ? 2.412 -14.566 13.218 1.00 47.41 177 SER A C 1
ATOM 1324 O O . SER A 1 177 ? 1.399 -15.108 13.665 1.00 47.41 177 SER A O 1
ATOM 1326 N N . LEU A 1 178 ? 2.484 -14.115 11.961 1.00 53.47 178 LEU A N 1
ATOM 1327 C CA . LEU A 1 178 ? 1.406 -14.247 10.982 1.00 53.47 178 LEU A CA 1
ATOM 1328 C C . LEU A 1 178 ? 1.393 -15.641 10.328 1.00 53.47 178 LEU A C 1
ATOM 1330 O O . LEU A 1 178 ? 0.312 -16.168 10.072 1.00 53.47 178 LEU A O 1
ATOM 1334 N N . LEU A 1 179 ? 2.557 -16.279 10.139 1.00 53.50 179 LEU A N 1
ATOM 1335 C CA . LEU A 1 179 ? 2.653 -17.640 9.593 1.00 53.50 179 LEU A CA 1
ATOM 1336 C C . LEU A 1 179 ? 2.263 -18.740 10.596 1.00 53.50 179 LEU A C 1
ATOM 1338 O O . LEU A 1 179 ? 1.651 -19.732 10.195 1.00 53.50 179 LEU A O 1
ATOM 1342 N N . SER A 1 180 ? 2.570 -18.587 11.889 1.00 48.31 180 SER A N 1
ATOM 1343 C CA . SER A 1 180 ? 2.263 -19.625 12.892 1.00 48.31 180 SER A CA 1
ATOM 1344 C C . SER A 1 180 ? 0.759 -19.879 13.039 1.00 48.31 180 SER A C 1
ATOM 1346 O O . SER A 1 180 ? 0.335 -21.026 13.170 1.00 48.31 180 SER A O 1
ATOM 1348 N N . ARG A 1 181 ? -0.067 -18.835 12.889 1.00 52.53 181 ARG A N 1
ATOM 1349 C CA . ARG A 1 181 ? -1.534 -18.966 12.887 1.00 52.53 181 ARG A CA 1
ATOM 1350 C C . ARG A 1 181 ? -2.090 -19.692 11.657 1.00 52.53 181 ARG A C 1
ATOM 1352 O O . ARG A 1 181 ? -3.166 -20.275 11.736 1.00 52.53 181 ARG A O 1
ATOM 1359 N N . TRP A 1 182 ? -1.369 -19.684 10.537 1.00 52.06 182 TRP A N 1
ATOM 1360 C CA . TRP A 1 182 ? -1.787 -20.369 9.310 1.00 52.06 182 TRP A CA 1
ATOM 1361 C C . TRP A 1 182 ? -1.542 -21.887 9.375 1.00 52.06 182 TRP A C 1
ATOM 1363 O O . TRP A 1 182 ? -2.345 -22.671 8.871 1.00 52.06 182 TRP A O 1
ATOM 1373 N N . LEU A 1 183 ? -0.477 -22.325 10.057 1.00 50.62 183 LEU A N 1
ATOM 1374 C CA . LEU A 1 183 ? -0.171 -23.751 10.233 1.00 50.62 183 LEU A CA 1
ATOM 1375 C C . LEU A 1 183 ? -1.047 -24.437 11.293 1.00 50.62 183 LEU A C 1
ATOM 1377 O O . LEU A 1 183 ? -1.361 -25.619 11.145 1.00 50.62 183 LEU A O 1
ATOM 1381 N N . GLU A 1 184 ? -1.489 -23.718 12.325 1.00 53.25 184 GLU A N 1
ATOM 1382 C CA . GLU A 1 184 ? -2.403 -24.265 13.340 1.00 53.25 184 GLU A CA 1
ATOM 1383 C C . GLU A 1 184 ? -3.834 -24.446 12.809 1.00 53.25 184 GLU A C 1
ATOM 1385 O O . GLU A 1 184 ? -4.491 -25.428 13.150 1.00 53.25 184 GLU A O 1
ATOM 1390 N N . GLY A 1 185 ? -4.284 -23.593 11.880 1.00 48.72 185 GLY A N 1
ATOM 1391 C CA . GLY A 1 185 ? -5.604 -23.714 11.246 1.00 48.72 185 GLY A CA 1
ATOM 1392 C C . GLY A 1 185 ? -5.773 -24.942 10.337 1.00 48.72 185 GLY A C 1
ATOM 1393 O O . GLY A 1 185 ? -6.890 -25.416 10.150 1.00 48.72 185 GLY A O 1
ATOM 1394 N N . ARG A 1 186 ? -4.682 -25.515 9.805 1.00 48.16 186 ARG A N 1
ATOM 1395 C CA . ARG A 1 186 ? -4.730 -26.719 8.948 1.00 48.16 186 ARG A CA 1
ATOM 1396 C C . ARG A 1 186 ? -4.750 -28.044 9.711 1.00 48.16 186 ARG A C 1
ATOM 1398 O O . ARG A 1 186 ? -5.080 -29.065 9.117 1.00 48.16 186 ARG A O 1
ATOM 1405 N N . LYS A 1 187 ? -4.419 -28.052 11.006 1.00 45.34 187 LYS A N 1
ATOM 1406 C CA . LYS A 1 187 ? -4.444 -29.276 11.831 1.00 45.34 187 LYS A CA 1
ATOM 1407 C C . LYS A 1 187 ? -5.823 -29.587 12.430 1.00 45.34 187 LYS A C 1
ATOM 1409 O O . LYS A 1 187 ? -5.972 -30.631 13.053 1.00 45.34 187 LYS A O 1
ATOM 1414 N N . GLY A 1 188 ? -6.808 -28.704 12.243 1.00 46.34 188 GLY A N 1
ATOM 1415 C CA . GLY A 1 188 ? -8.152 -28.825 12.819 1.00 46.34 188 GLY A CA 1
ATOM 1416 C C . GLY A 1 188 ? -9.255 -29.306 11.872 1.00 46.34 188 GLY A C 1
ATOM 1417 O O . GLY A 1 188 ? -10.402 -29.363 12.300 1.00 46.34 188 GLY A O 1
ATOM 1418 N N . ALA A 1 189 ? -8.959 -29.637 10.610 1.00 38.41 189 ALA A N 1
ATOM 1419 C CA . ALA A 1 189 ? -9.957 -30.228 9.718 1.00 38.41 189 ALA A CA 1
ATOM 1420 C C . ALA A 1 189 ? -10.047 -31.748 9.978 1.00 38.41 189 ALA A C 1
ATOM 1422 O O . ALA A 1 189 ? -9.044 -32.440 9.774 1.00 38.41 189 ALA A O 1
ATOM 1423 N N . PRO A 1 190 ? -11.187 -32.285 10.457 1.00 45.50 190 PRO A N 1
ATOM 1424 C CA . PRO A 1 190 ? -11.376 -33.728 10.547 1.00 45.50 190 PRO A CA 1
ATOM 1425 C C . PRO A 1 190 ? -11.434 -34.338 9.137 1.00 45.50 190 PRO A C 1
ATOM 1427 O O . PRO A 1 190 ? -11.863 -33.678 8.191 1.00 45.50 190 PRO A O 1
ATOM 1430 N N . LYS A 1 191 ? -10.930 -35.574 9.030 1.00 43.91 191 LYS A N 1
ATOM 1431 C CA . LYS A 1 191 ? -10.887 -36.390 7.806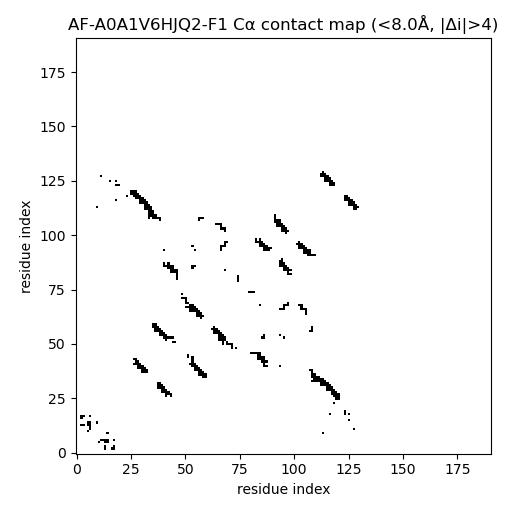 1.00 43.91 191 LYS A CA 1
ATOM 1432 C C . LYS A 1 191 ? -12.262 -36.619 7.193 1.00 43.91 191 LYS A C 1
ATOM 1434 O O . LYS A 1 191 ? -13.212 -36.827 7.979 1.00 43.91 191 LYS A O 1
#

Radius of gyration: 21.14 Å; Cα contacts (8 Å, |Δi|>4): 265; chains: 1; bounding box: 52×73×46 Å

Secondary structure (DSSP, 8-state):
-HHHHHHHTT-HHHHHHHHTTS---SS-EEEEEESSEEEEE-SEE---SSPPPSEEEEETTS-EEEE-SS------TT----PPEEEEEETTEEEEE-TTS--EEEE---S-EEEEEEEETTEEEEE-GGG-PPP-PPPP-PPPPPPPPPPPPPPP------------SHHHHHHHHHHHHHHHHGGG---

Mean predicted aligned error: 16.36 Å